Protein AF-A0A1I1DE39-F1 (afdb_monomer)

pLDDT: mean 79.87, std 18.26, range [31.31, 97.81]

Sequence (188 aa):
MKLFKYSIIFIVFIGLACQDVDHMSKPKNLIPEDKMVNVLTEMALVNAARNYNKVMLEQTGIKPDQYIYDKFGIDSTQFEKSNAYYTENYDDYERVFDKVKDSLQSLKTYIDEVVAEEKRVEDSIKKAKREKNRPEFKKQVDSTEVDSTVIDSISIEGEKILDSLKQNEASNGISSKRELDPSGFFFF

Mean predicted aligned error: 14.47 Å

Structure (mmCIF, N/CA/C/O backbone):
data_AF-A0A1I1DE39-F1
#
_entry.id   AF-A0A1I1DE39-F1
#
loop_
_atom_site.group_PDB
_atom_site.id
_atom_site.type_symbol
_atom_site.label_atom_id
_atom_site.label_alt_id
_atom_site.label_comp_id
_atom_site.label_asym_id
_atom_site.label_entity_id
_atom_site.label_seq_id
_atom_site.pdbx_PDB_ins_code
_atom_site.Cartn_x
_atom_site.Cartn_y
_atom_site.Cartn_z
_atom_site.occupancy
_atom_site.B_iso_or_equiv
_atom_site.auth_seq_id
_atom_site.auth_comp_id
_atom_site.auth_asym_id
_atom_site.auth_atom_id
_atom_site.pdbx_PDB_model_num
ATOM 1 N N . MET A 1 1 ? 55.402 19.420 -6.936 1.00 59.84 1 MET A N 1
ATOM 2 C CA . MET A 1 1 ? 55.272 18.280 -7.882 1.00 59.84 1 MET A CA 1
ATOM 3 C C . MET A 1 1 ? 54.429 17.113 -7.351 1.00 59.84 1 MET A C 1
ATOM 5 O O . MET A 1 1 ? 53.703 16.532 -8.143 1.00 59.84 1 MET A O 1
ATOM 9 N N . LYS A 1 2 ? 54.467 16.755 -6.052 1.00 58.66 2 LYS A N 1
ATOM 10 C CA . LYS A 1 2 ? 53.663 15.633 -5.507 1.00 58.66 2 LYS A CA 1
ATOM 11 C C . LYS A 1 2 ? 52.139 15.875 -5.572 1.00 58.66 2 LYS A C 1
ATOM 13 O O . LYS A 1 2 ? 51.410 14.966 -5.935 1.00 58.66 2 LYS A O 1
ATOM 18 N N . LEU A 1 3 ? 51.678 17.110 -5.341 1.00 63.84 3 LEU A N 1
ATOM 19 C CA . LEU A 1 3 ? 50.257 17.501 -5.432 1.00 63.84 3 LEU A CA 1
ATOM 20 C C . LEU A 1 3 ? 49.675 17.393 -6.854 1.00 63.84 3 LEU A C 1
ATOM 22 O O . LEU A 1 3 ? 48.525 17.008 -7.021 1.00 63.84 3 LEU A O 1
ATOM 26 N N . PHE A 1 4 ? 50.491 17.647 -7.882 1.00 72.69 4 PHE A N 1
ATOM 27 C CA . PHE A 1 4 ? 50.070 17.533 -9.284 1.00 72.69 4 PHE A CA 1
ATOM 28 C C . PHE A 1 4 ? 49.823 16.068 -9.687 1.00 72.69 4 PHE A C 1
ATOM 30 O O . PHE A 1 4 ? 48.905 15.776 -10.444 1.00 72.69 4 PHE A O 1
ATOM 37 N N . LYS A 1 5 ? 50.593 15.128 -9.113 1.00 74.06 5 LYS A N 1
ATOM 38 C CA . LYS A 1 5 ? 50.387 13.682 -9.307 1.00 74.06 5 LYS A CA 1
ATOM 39 C C . LYS A 1 5 ? 49.069 13.205 -8.686 1.00 74.06 5 LYS A C 1
ATOM 41 O O . LYS A 1 5 ? 48.352 12.440 -9.320 1.00 74.06 5 LYS A O 1
ATOM 46 N N . TYR A 1 6 ? 48.723 13.695 -7.492 1.00 83.06 6 TYR A N 1
ATOM 47 C CA . TYR A 1 6 ? 47.437 13.382 -6.855 1.00 83.06 6 TYR A CA 1
ATOM 48 C C . TYR A 1 6 ? 46.246 14.010 -7.592 1.00 83.06 6 TYR A C 1
ATOM 50 O O . TYR A 1 6 ? 45.201 13.379 -7.697 1.00 83.06 6 TYR A O 1
ATOM 58 N N . SER A 1 7 ? 46.419 15.203 -8.171 1.00 81.69 7 SER A N 1
ATOM 59 C CA . SER A 1 7 ? 45.386 15.855 -8.987 1.00 81.69 7 SER A CA 1
ATOM 60 C C . SER A 1 7 ? 45.052 15.066 -10.261 1.00 81.69 7 SER A C 1
ATOM 62 O O . SER A 1 7 ? 43.878 14.925 -10.587 1.00 81.69 7 SER A O 1
ATOM 64 N N . ILE A 1 8 ? 46.051 14.479 -10.931 1.00 82.12 8 ILE A N 1
ATOM 65 C CA . ILE A 1 8 ? 45.832 13.615 -12.105 1.00 82.12 8 ILE A CA 1
ATOM 66 C C . ILE A 1 8 ? 45.116 12.314 -11.712 1.00 82.12 8 ILE A C 1
ATOM 68 O O . ILE A 1 8 ? 44.193 11.894 -12.401 1.00 82.12 8 ILE A O 1
ATOM 72 N N . ILE A 1 9 ? 45.489 11.702 -10.581 1.00 83.69 9 ILE A N 1
ATOM 73 C CA . ILE A 1 9 ? 44.827 10.489 -10.069 1.00 83.69 9 ILE A CA 1
ATOM 74 C C . ILE A 1 9 ? 43.354 10.761 -9.728 1.00 83.69 9 ILE A C 1
ATOM 76 O O . ILE A 1 9 ? 42.495 9.946 -10.050 1.00 83.69 9 ILE A O 1
ATOM 80 N N . PHE A 1 10 ? 43.050 11.920 -9.136 1.00 83.25 10 PHE A N 1
ATOM 81 C CA . PHE A 1 10 ? 41.679 12.329 -8.821 1.00 83.25 10 PHE A CA 1
ATOM 82 C C . PHE A 1 10 ? 40.828 12.538 -10.085 1.00 83.25 10 PHE A C 1
ATOM 84 O O . PHE A 1 10 ? 39.689 12.086 -10.141 1.00 83.25 10 PHE A O 1
ATOM 91 N N . ILE A 1 11 ? 41.400 13.141 -11.133 1.00 82.94 11 ILE A N 1
ATOM 92 C CA . ILE A 1 11 ? 40.722 13.346 -12.423 1.00 82.94 11 ILE A CA 1
ATOM 93 C C . ILE A 1 11 ? 40.433 12.026 -13.150 1.00 82.94 11 ILE A C 1
ATOM 95 O O . ILE A 1 11 ? 39.362 11.871 -13.732 1.00 82.94 11 ILE A O 1
ATOM 99 N N . VAL A 1 12 ? 41.344 11.051 -13.071 1.00 81.94 12 VAL A N 1
ATOM 100 C CA . VAL A 1 12 ? 41.125 9.704 -13.625 1.00 81.94 12 VAL A CA 1
ATOM 101 C C . VAL A 1 12 ? 40.022 8.971 -12.856 1.00 81.94 12 VAL A C 1
ATOM 103 O O . VAL A 1 12 ? 39.199 8.301 -13.472 1.00 81.94 12 VAL A O 1
ATOM 106 N N . PHE A 1 13 ? 39.949 9.145 -11.532 1.00 79.69 13 PHE A N 1
ATOM 107 C CA . PHE A 1 13 ? 38.878 8.568 -10.712 1.00 79.69 13 PHE A CA 1
ATOM 108 C C . PHE A 1 13 ? 37.497 9.158 -11.039 1.00 79.69 13 PHE A C 1
ATOM 110 O O . PHE A 1 13 ? 36.517 8.422 -11.072 1.00 79.69 13 PHE A O 1
ATOM 117 N N . ILE A 1 14 ? 37.419 10.460 -11.340 1.00 79.06 14 ILE A N 1
ATOM 118 C CA . ILE A 1 14 ? 36.173 11.111 -11.782 1.00 79.06 14 ILE A CA 1
ATOM 119 C C . ILE A 1 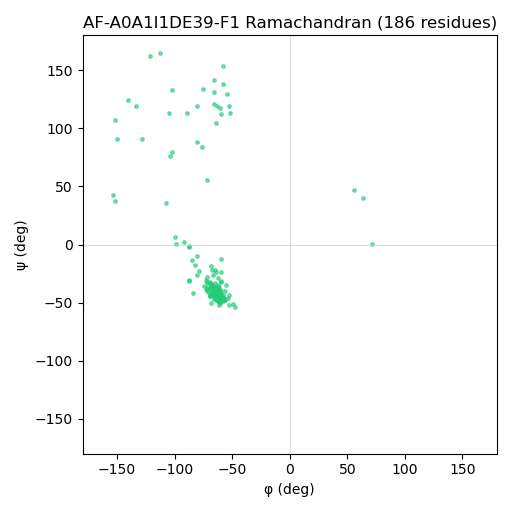14 ? 35.745 10.606 -13.168 1.00 79.06 14 ILE A C 1
ATOM 121 O O . ILE A 1 14 ? 34.557 10.414 -13.407 1.00 79.06 14 ILE A O 1
ATOM 125 N N . GLY A 1 15 ? 36.695 10.330 -14.068 1.00 71.38 15 GLY A N 1
ATOM 126 C CA . GLY A 1 15 ? 36.402 9.788 -15.401 1.00 71.38 15 GLY A CA 1
ATOM 127 C C . GLY A 1 15 ? 35.761 8.393 -15.392 1.00 71.38 15 GLY A C 1
ATOM 128 O O . GLY A 1 15 ? 35.046 8.055 -16.330 1.00 71.38 15 GLY A O 1
ATOM 129 N N . LEU A 1 16 ? 35.962 7.606 -14.328 1.00 71.25 16 LEU A N 1
ATOM 130 C CA . LEU A 1 16 ? 35.322 6.295 -14.143 1.00 71.25 16 LEU A CA 1
ATOM 131 C C . LEU A 1 16 ? 33.881 6.382 -13.611 1.00 71.25 16 LEU A C 1
ATOM 133 O O . LEU A 1 16 ? 33.187 5.371 -13.594 1.00 71.25 16 LEU A O 1
ATOM 137 N N . ALA A 1 17 ? 33.424 7.561 -13.176 1.00 67.75 17 ALA A N 1
ATOM 138 C CA . ALA A 1 17 ? 32.070 7.767 -12.658 1.00 67.75 17 ALA A CA 1
ATOM 139 C C . ALA A 1 17 ? 31.040 8.104 -13.753 1.00 67.75 17 ALA A C 1
ATOM 141 O O . ALA A 1 17 ? 29.862 8.280 -13.449 1.00 67.75 17 ALA A O 1
ATOM 142 N N . CYS A 1 18 ? 31.463 8.199 -15.019 1.00 64.44 18 CYS A N 1
ATOM 143 C CA . CYS A 1 18 ? 30.548 8.329 -16.148 1.00 64.44 18 CYS A CA 1
ATOM 144 C C . CYS A 1 18 ? 29.926 6.955 -16.428 1.00 64.44 18 CYS A C 1
ATOM 146 O O . CYS A 1 18 ? 30.447 6.166 -17.216 1.00 64.44 18 CYS A O 1
ATOM 148 N N . GLN A 1 19 ? 28.864 6.635 -15.695 1.00 67.00 19 GLN A N 1
ATOM 149 C CA . GLN A 1 19 ? 28.044 5.463 -15.953 1.00 67.00 19 GLN A CA 1
ATOM 150 C C . GLN A 1 19 ? 27.082 5.821 -17.087 1.00 67.00 19 GLN A C 1
ATOM 152 O O . GLN A 1 19 ? 26.313 6.773 -16.960 1.00 67.00 19 GLN A O 1
ATOM 157 N N . ASP A 1 20 ? 27.161 5.093 -18.200 1.00 62.16 20 ASP A N 1
ATOM 158 C CA . ASP A 1 20 ? 26.156 5.180 -19.257 1.00 62.16 20 ASP A CA 1
ATOM 159 C C . ASP A 1 20 ? 24.818 4.764 -18.632 1.00 62.16 20 ASP A C 1
ATOM 161 O O . ASP A 1 20 ? 24.701 3.663 -18.081 1.00 62.16 20 ASP A O 1
ATOM 165 N N . VAL A 1 21 ? 23.853 5.683 -18.599 1.00 63.25 21 VAL A N 1
ATOM 166 C CA . VAL A 1 21 ? 22.545 5.430 -17.990 1.00 63.25 21 VAL A CA 1
ATOM 167 C C . VAL A 1 21 ? 21.741 4.666 -19.030 1.00 63.25 21 VAL A C 1
ATOM 169 O O . VAL A 1 21 ? 21.093 5.260 -19.889 1.00 63.25 21 VAL A O 1
ATOM 172 N N . ASP A 1 22 ? 21.870 3.341 -19.019 1.00 61.66 22 ASP A N 1
ATOM 173 C CA . ASP A 1 22 ? 21.097 2.478 -19.905 1.00 61.66 22 ASP A CA 1
ATOM 174 C C . ASP A 1 22 ? 19.620 2.625 -19.523 1.00 61.66 22 ASP A C 1
ATOM 176 O O . ASP A 1 22 ? 19.191 2.160 -18.468 1.00 61.66 22 ASP A O 1
ATOM 180 N N . HIS A 1 23 ? 18.860 3.361 -20.334 1.00 65.56 23 HIS A N 1
ATOM 181 C CA . HIS A 1 23 ? 17.435 3.557 -20.108 1.00 65.56 23 HIS A CA 1
ATOM 182 C C . HIS A 1 23 ? 16.733 2.203 -20.211 1.00 65.56 23 HIS A C 1
ATOM 184 O O . HIS A 1 23 ? 16.738 1.566 -21.271 1.00 65.56 23 HIS A O 1
ATOM 190 N N . MET A 1 24 ? 16.090 1.767 -19.130 1.00 68.62 24 MET A N 1
ATOM 191 C CA . MET A 1 24 ? 15.357 0.515 -19.104 1.00 68.62 24 MET A CA 1
ATOM 192 C C . MET A 1 24 ? 14.261 0.542 -20.161 1.00 68.62 24 MET A C 1
ATOM 194 O O . MET A 1 24 ? 13.268 1.269 -20.082 1.00 68.62 24 MET A O 1
ATOM 198 N N . SER A 1 25 ? 14.430 -0.306 -21.173 1.00 78.88 25 SER A N 1
ATOM 199 C CA . SER A 1 25 ? 13.407 -0.504 -22.191 1.00 78.88 25 SER A CA 1
ATOM 200 C C . SER A 1 25 ? 12.094 -0.953 -21.541 1.00 78.88 25 SER A C 1
ATOM 202 O O . SER A 1 25 ? 12.091 -1.800 -20.642 1.00 78.88 25 SER A O 1
ATOM 204 N N . LYS A 1 26 ? 10.969 -0.407 -22.016 1.00 86.12 26 LYS A N 1
ATOM 205 C CA . LYS A 1 26 ? 9.633 -0.719 -21.498 1.00 86.12 26 LYS A CA 1
ATOM 206 C C . LYS A 1 26 ? 9.395 -2.240 -21.482 1.00 86.12 26 LYS A C 1
ATOM 208 O O . LYS A 1 26 ? 9.409 -2.861 -22.552 1.00 86.12 26 LYS A O 1
ATOM 213 N N . PRO A 1 27 ? 9.147 -2.862 -20.313 1.00 88.94 27 PRO A N 1
ATOM 214 C CA . PRO A 1 27 ? 8.945 -4.302 -20.241 1.00 88.94 27 PRO A CA 1
ATOM 215 C C . PRO A 1 27 ? 7.659 -4.702 -20.975 1.00 88.94 27 PRO A C 1
ATOM 217 O O . PRO A 1 27 ? 6.638 -4.018 -20.902 1.00 88.94 27 PRO A O 1
ATOM 220 N N . LYS A 1 28 ? 7.686 -5.846 -21.673 1.00 90.38 28 LYS A N 1
ATOM 221 C CA . LYS A 1 28 ? 6.530 -6.348 -22.446 1.00 90.38 28 LYS A CA 1
ATOM 222 C C . LYS A 1 28 ? 5.288 -6.582 -21.582 1.00 90.38 28 LYS A C 1
ATOM 224 O O . LYS A 1 28 ? 4.173 -6.448 -22.067 1.00 90.38 28 LYS A O 1
ATOM 229 N N . ASN A 1 29 ? 5.492 -6.943 -20.321 1.00 91.75 29 ASN A N 1
ATOM 230 C CA . ASN A 1 29 ? 4.460 -7.213 -19.328 1.00 91.75 29 ASN A CA 1
ATOM 231 C C . ASN A 1 29 ? 4.369 -6.094 -18.275 1.00 91.75 29 ASN A C 1
ATOM 233 O O . ASN A 1 29 ? 4.129 -6.384 -17.108 1.00 91.75 29 ASN A O 1
ATOM 237 N N . LEU A 1 30 ? 4.575 -4.830 -18.660 1.00 95.06 30 LEU A N 1
ATOM 238 C CA . LEU A 1 30 ? 4.449 -3.693 -17.744 1.00 95.06 30 LEU A CA 1
ATOM 239 C C . LEU A 1 30 ? 3.073 -3.681 -17.052 1.00 95.06 30 LEU A C 1
ATOM 241 O O . LEU A 1 30 ? 2.040 -3.755 -17.721 1.00 95.06 30 LEU A O 1
ATOM 245 N N . ILE A 1 31 ? 3.062 -3.556 -15.724 1.00 96.75 31 ILE A N 1
ATOM 246 C CA . ILE A 1 31 ? 1.845 -3.268 -14.955 1.00 96.75 31 ILE A CA 1
ATOM 247 C C . ILE A 1 31 ? 1.379 -1.853 -15.335 1.00 96.75 31 ILE A C 1
ATOM 249 O O . ILE A 1 31 ? 2.155 -0.925 -15.138 1.00 96.75 31 ILE A O 1
ATOM 253 N N . PRO A 1 32 ? 0.158 -1.662 -15.871 1.00 95.44 32 PRO A N 1
ATOM 254 C CA . PRO A 1 32 ? -0.354 -0.333 -16.219 1.00 95.44 32 PRO A CA 1
ATOM 255 C C . PRO A 1 32 ? -0.381 0.621 -15.020 1.00 95.44 32 PRO A C 1
ATOM 257 O O . PRO A 1 32 ? -0.560 0.163 -13.896 1.00 95.44 32 PRO A O 1
ATOM 260 N N . GLU A 1 33 ? -0.291 1.933 -15.264 1.00 94.25 33 GLU A N 1
ATOM 261 C CA . GLU A 1 33 ? -0.175 2.960 -14.211 1.00 94.25 33 GLU A CA 1
ATOM 262 C C . GLU A 1 33 ? -1.288 2.835 -13.163 1.00 94.25 33 GLU A C 1
ATOM 264 O O . GLU A 1 33 ? -1.004 2.671 -11.980 1.00 94.25 33 GLU A O 1
ATOM 269 N N . ASP A 1 34 ? -2.550 2.797 -13.598 1.00 95.00 34 ASP A N 1
ATOM 270 C CA . ASP A 1 34 ? -3.690 2.687 -12.683 1.00 95.00 34 ASP A CA 1
ATOM 271 C C . ASP A 1 34 ? -3.667 1.360 -11.909 1.00 95.00 34 ASP A C 1
ATOM 273 O O . ASP A 1 34 ? -3.909 1.323 -10.709 1.00 95.00 34 ASP A O 1
ATOM 277 N N . LYS A 1 35 ? -3.258 0.256 -12.547 1.00 97.00 35 LYS A N 1
ATOM 278 C CA . LYS A 1 35 ? -3.084 -1.023 -11.843 1.00 97.00 35 LYS A CA 1
ATOM 279 C C . LYS A 1 35 ? -1.932 -0.958 -10.832 1.00 97.00 35 LYS A C 1
ATOM 281 O O . LYS A 1 35 ? -2.029 -1.571 -9.773 1.00 97.00 35 LYS A O 1
ATOM 286 N N . MET A 1 36 ? -0.859 -0.225 -11.129 1.00 96.62 36 MET A N 1
ATOM 287 C CA . MET A 1 36 ? 0.272 -0.038 -10.219 1.00 96.62 36 MET A CA 1
ATOM 288 C C . MET A 1 36 ? -0.132 0.782 -8.990 1.00 96.62 36 MET A C 1
ATOM 290 O O . MET A 1 36 ? 0.229 0.407 -7.876 1.00 96.62 36 MET A O 1
ATOM 294 N N . VAL A 1 37 ? -0.940 1.833 -9.163 1.00 97.69 37 VAL A N 1
ATOM 295 C CA . VAL A 1 37 ? -1.537 2.590 -8.048 1.00 97.69 37 VAL A CA 1
ATOM 296 C C . VAL A 1 37 ? -2.283 1.644 -7.108 1.00 97.69 37 VAL A C 1
ATOM 298 O O . VAL A 1 37 ? -2.080 1.678 -5.893 1.00 97.69 37 VAL A O 1
ATOM 301 N N . ASN A 1 38 ? -3.084 0.739 -7.667 1.00 97.12 38 ASN A N 1
ATOM 302 C CA . ASN A 1 38 ? -3.883 -0.219 -6.905 1.00 97.12 38 ASN A CA 1
ATOM 303 C C . ASN A 1 38 ? -2.999 -1.207 -6.129 1.00 97.12 38 ASN A C 1
ATOM 305 O O . ASN A 1 38 ? -3.219 -1.440 -4.939 1.00 97.12 38 ASN A O 1
ATOM 309 N N . VAL A 1 39 ? -1.965 -1.736 -6.788 1.00 97.56 39 VAL A N 1
ATOM 310 C CA . VAL A 1 39 ? -0.982 -2.657 -6.194 1.00 97.56 39 VAL A CA 1
ATOM 311 C C . VAL A 1 39 ? -0.224 -1.991 -5.045 1.00 97.56 39 VAL A C 1
ATOM 313 O O . VAL A 1 39 ? -0.129 -2.564 -3.960 1.00 97.56 39 VAL A O 1
ATOM 316 N N . LEU A 1 40 ? 0.294 -0.779 -5.256 1.00 97.38 40 LEU A N 1
ATOM 317 C CA . LEU A 1 40 ? 1.066 -0.052 -4.246 1.00 97.38 40 LEU A CA 1
ATOM 318 C C . LEU A 1 40 ? 0.196 0.398 -3.069 1.00 97.38 40 LEU A C 1
ATOM 320 O O . LEU A 1 40 ? 0.648 0.343 -1.925 1.00 97.38 40 LEU A O 1
ATOM 324 N N . THR A 1 41 ? -1.059 0.773 -3.324 1.00 97.75 41 THR A N 1
ATOM 325 C CA . THR A 1 41 ? -2.032 1.088 -2.268 1.00 97.75 41 THR A CA 1
ATOM 326 C C . THR A 1 41 ? -2.294 -0.137 -1.391 1.00 97.75 41 THR A C 1
ATOM 328 O O . THR A 1 41 ? -2.186 -0.050 -0.168 1.00 97.75 41 THR A O 1
ATOM 331 N N . GLU A 1 42 ? -2.556 -1.305 -1.988 1.00 96.81 42 GLU A N 1
ATOM 332 C CA . GLU A 1 42 ? -2.749 -2.548 -1.230 1.00 96.81 42 GLU A CA 1
ATOM 333 C C . GLU A 1 42 ? -1.487 -2.928 -0.446 1.00 96.81 42 GLU A C 1
ATOM 335 O O . GLU A 1 42 ? -1.563 -3.275 0.733 1.00 96.81 42 GLU A O 1
ATOM 340 N N . MET A 1 43 ? -0.312 -2.816 -1.070 1.00 96.06 43 MET A N 1
ATOM 341 C CA . MET A 1 43 ? 0.962 -3.107 -0.416 1.00 96.06 43 MET A CA 1
ATOM 342 C C . MET A 1 43 ? 1.204 -2.184 0.786 1.00 96.06 43 MET A C 1
ATOM 344 O O . MET A 1 43 ? 1.657 -2.650 1.835 1.00 96.06 43 MET A O 1
ATOM 348 N N . ALA A 1 44 ? 0.856 -0.899 0.684 1.00 96.25 44 ALA A N 1
ATOM 349 C CA . ALA A 1 44 ? 0.920 0.037 1.803 1.00 96.25 44 ALA A CA 1
ATOM 350 C C . ALA A 1 44 ? -0.023 -0.371 2.949 1.00 96.25 44 ALA A C 1
ATOM 352 O O . ALA A 1 44 ? 0.398 -0.382 4.109 1.00 96.25 44 ALA A O 1
ATOM 353 N N . LEU A 1 45 ? -1.261 -0.772 2.639 1.00 95.19 45 LEU A N 1
ATOM 354 C CA . LEU A 1 45 ? -2.244 -1.220 3.633 1.00 95.19 45 LEU A CA 1
ATOM 355 C C . LEU A 1 45 ? -1.809 -2.504 4.345 1.00 95.19 45 LEU A C 1
ATOM 357 O O . LEU A 1 45 ? -1.847 -2.580 5.574 1.00 95.19 45 LEU A O 1
ATOM 361 N N . VAL A 1 46 ? -1.341 -3.498 3.592 1.00 93.94 46 VAL A N 1
ATOM 362 C CA . VAL A 1 46 ? -0.852 -4.764 4.148 1.00 93.94 46 VAL A CA 1
ATOM 363 C C . VAL A 1 46 ? 0.387 -4.533 5.021 1.00 93.94 46 VAL A C 1
ATOM 365 O O . VAL A 1 46 ? 0.493 -5.100 6.111 1.00 93.94 46 VAL A O 1
ATOM 368 N N . ASN A 1 47 ? 1.297 -3.649 4.603 1.00 93.38 47 ASN A N 1
ATOM 369 C CA . ASN A 1 47 ? 2.451 -3.264 5.416 1.00 93.38 47 ASN A CA 1
ATOM 370 C C . ASN A 1 47 ? 2.040 -2.529 6.699 1.00 93.38 47 ASN A C 1
ATOM 372 O O . ASN A 1 47 ? 2.602 -2.806 7.761 1.00 93.38 47 ASN A O 1
ATOM 376 N N . ALA A 1 48 ? 1.046 -1.641 6.635 1.00 93.31 48 ALA A N 1
ATOM 377 C CA . ALA A 1 48 ? 0.500 -0.975 7.814 1.00 93.31 48 ALA A CA 1
ATOM 378 C C . ALA A 1 48 ? -0.127 -1.985 8.790 1.00 93.31 48 ALA A C 1
ATOM 380 O O . ALA A 1 48 ? 0.166 -1.937 9.985 1.00 93.31 48 ALA A O 1
ATOM 381 N N . ALA A 1 49 ? -0.900 -2.954 8.290 1.00 91.62 49 ALA A N 1
ATOM 382 C CA . ALA A 1 49 ? -1.478 -4.026 9.101 1.00 91.62 49 ALA A CA 1
ATOM 383 C C . ALA A 1 49 ? -0.396 -4.893 9.767 1.00 91.62 49 ALA A C 1
ATOM 385 O O . ALA A 1 49 ? -0.465 -5.166 10.968 1.00 91.62 49 ALA A O 1
ATOM 386 N N . ARG A 1 50 ? 0.652 -5.262 9.016 1.00 90.75 50 ARG A N 1
ATOM 387 C CA . ARG A 1 50 ? 1.807 -6.002 9.548 1.00 90.75 50 ARG A CA 1
ATOM 388 C C . ARG A 1 50 ? 2.522 -5.229 10.654 1.00 90.75 50 ARG A C 1
ATOM 390 O O . ARG A 1 50 ? 2.915 -5.827 11.651 1.00 90.75 50 ARG A O 1
ATOM 397 N N . ASN A 1 51 ? 2.694 -3.920 10.479 1.00 92.69 51 ASN A N 1
ATOM 398 C CA . ASN A 1 51 ? 3.343 -3.060 11.466 1.00 92.69 51 ASN A CA 1
ATOM 399 C C . ASN A 1 51 ? 2.469 -2.839 12.708 1.00 92.69 51 ASN A C 1
ATOM 401 O O . ASN A 1 51 ? 3.005 -2.717 13.806 1.00 92.69 51 ASN A O 1
ATOM 405 N N . TYR A 1 52 ? 1.143 -2.814 12.548 1.00 93.00 52 TYR A N 1
ATOM 406 C CA . TYR A 1 52 ? 0.201 -2.682 13.656 1.00 93.00 52 TYR A CA 1
ATOM 407 C C . TYR A 1 52 ? 0.197 -3.924 14.554 1.00 93.00 52 TYR A C 1
ATOM 409 O O . TYR A 1 52 ? 0.342 -3.809 15.771 1.00 93.00 52 TYR A O 1
ATOM 417 N N . ASN A 1 53 ? 0.059 -5.119 13.969 1.00 92.69 53 ASN A N 1
ATOM 418 C CA . ASN A 1 53 ? 0.125 -6.366 14.726 1.00 92.69 53 ASN A CA 1
ATOM 419 C C . ASN A 1 53 ? 0.659 -7.524 13.877 1.00 92.69 53 ASN A C 1
ATOM 421 O O . ASN A 1 53 ? -0.088 -8.283 13.255 1.00 92.69 53 ASN A O 1
ATOM 425 N N . LYS A 1 54 ? 1.982 -7.688 13.918 1.00 91.50 54 LYS A N 1
ATOM 426 C CA . LYS A 1 54 ? 2.686 -8.750 13.200 1.00 91.50 54 LYS A CA 1
ATOM 427 C C . LYS A 1 54 ? 2.195 -10.148 13.587 1.00 91.50 54 LYS A C 1
ATOM 429 O O . LYS A 1 54 ? 1.952 -10.958 12.702 1.00 91.50 54 LYS A O 1
ATOM 434 N N . VAL A 1 55 ? 2.028 -10.419 14.884 1.00 92.69 55 VAL A N 1
ATOM 435 C CA . VAL A 1 55 ? 1.648 -11.753 15.384 1.00 92.69 55 VAL A CA 1
ATOM 436 C C . VAL A 1 55 ? 0.262 -12.140 14.881 1.00 92.69 55 VAL A C 1
ATOM 438 O O . VAL A 1 55 ? 0.078 -13.252 14.396 1.00 92.69 55 VAL A O 1
ATOM 441 N N . MET A 1 56 ? -0.700 -11.217 14.950 1.00 91.94 56 MET A N 1
ATOM 442 C CA . MET A 1 56 ? -2.050 -11.461 14.443 1.00 91.94 56 MET A CA 1
ATOM 443 C C . MET A 1 56 ? -2.031 -11.744 12.938 1.00 91.94 56 MET A C 1
ATOM 445 O O . MET A 1 56 ? -2.689 -12.680 12.492 1.00 91.94 56 MET A O 1
ATOM 449 N N . LEU A 1 57 ? -1.262 -10.975 12.160 1.00 89.25 57 LEU A N 1
ATOM 450 C CA . LEU A 1 57 ? -1.154 -11.203 10.721 1.00 89.25 57 LEU A CA 1
ATOM 451 C C . LEU A 1 57 ? -0.521 -12.567 10.415 1.00 89.25 57 LEU A C 1
ATOM 453 O O . LEU A 1 57 ? -1.045 -13.309 9.591 1.00 89.25 57 LEU A O 1
ATOM 457 N N . GLU A 1 58 ? 0.558 -12.937 11.106 1.00 89.12 58 GLU A N 1
ATOM 458 C CA . GLU A 1 58 ? 1.217 -14.238 10.931 1.00 89.12 58 GLU A CA 1
ATOM 459 C C . GLU A 1 58 ? 0.292 -15.412 11.286 1.00 89.12 58 GLU A C 1
ATOM 461 O O . GLU A 1 58 ? 0.299 -16.432 10.598 1.00 89.12 58 GLU A O 1
ATOM 466 N N . GLN A 1 59 ? -0.561 -15.255 12.303 1.00 92.94 59 GLN A N 1
ATOM 467 C CA . GLN A 1 59 ? -1.553 -16.262 12.695 1.00 92.94 59 GLN A CA 1
ATOM 468 C C . GLN A 1 59 ? -2.624 -16.521 11.629 1.00 92.94 59 GLN A C 1
ATOM 470 O O . GLN A 1 59 ? -3.213 -17.600 11.626 1.00 92.94 59 GLN A O 1
ATOM 475 N N . THR A 1 60 ? -2.862 -15.5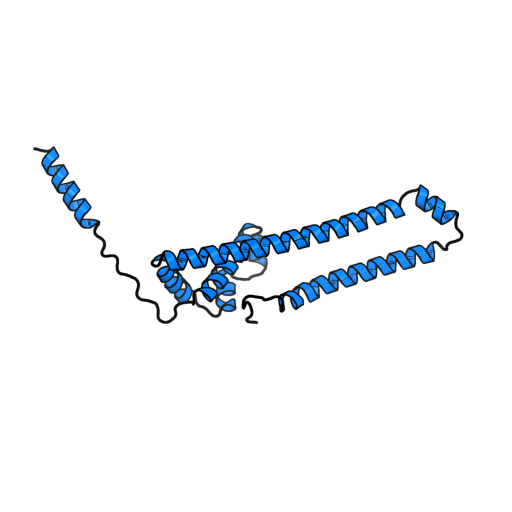84 10.706 1.00 89.44 60 THR A N 1
ATOM 476 C CA . THR A 1 60 ? -3.779 -15.823 9.578 1.00 89.44 60 THR A CA 1
ATOM 477 C C . THR A 1 60 ? -3.240 -16.860 8.587 1.00 89.44 60 THR A C 1
ATOM 479 O O . THR A 1 60 ? -4.004 -17.392 7.787 1.00 89.44 60 THR A O 1
ATOM 482 N N . GLY A 1 61 ? -1.927 -17.138 8.605 1.00 88.81 61 GLY A N 1
ATOM 483 C CA . GLY A 1 61 ? -1.258 -18.005 7.630 1.00 88.81 61 GLY A CA 1
ATOM 484 C C . GLY A 1 61 ? -1.129 -17.397 6.228 1.00 88.81 61 GLY A C 1
ATOM 485 O O . GLY A 1 61 ? -0.570 -18.035 5.334 1.00 88.81 61 GLY A O 1
ATOM 486 N N . ILE A 1 62 ? -1.615 -16.169 6.024 1.00 88.56 62 ILE A N 1
ATOM 487 C CA . ILE A 1 62 ? -1.538 -15.458 4.749 1.00 88.56 62 ILE A CA 1
ATOM 488 C C . ILE A 1 62 ? -0.111 -14.948 4.552 1.00 88.56 62 ILE A C 1
ATOM 490 O O . ILE A 1 62 ? 0.481 -14.343 5.445 1.00 88.56 62 ILE A O 1
ATOM 494 N N . LYS A 1 63 ? 0.436 -15.161 3.353 1.00 91.12 63 LYS A N 1
ATOM 495 C CA . LYS A 1 63 ? 1.689 -14.536 2.921 1.00 91.12 63 LYS A CA 1
ATOM 496 C C . LYS A 1 63 ? 1.364 -13.192 2.258 1.00 91.12 63 LYS A C 1
ATOM 498 O O . LYS A 1 63 ? 0.768 -13.217 1.183 1.00 91.12 63 LYS A O 1
ATOM 503 N N . PRO A 1 64 ? 1.754 -12.050 2.856 1.00 91.12 64 PRO A N 1
ATOM 504 C CA . PRO A 1 64 ? 1.427 -10.707 2.369 1.00 91.12 64 PRO A CA 1
ATOM 505 C C . PRO A 1 64 ? 1.669 -10.487 0.875 1.00 91.12 64 PRO A C 1
ATOM 507 O O . PRO A 1 64 ? 0.753 -10.110 0.150 1.00 91.12 64 PRO A O 1
ATOM 510 N N . ASP A 1 65 ? 2.885 -10.778 0.415 1.00 90.94 65 ASP A N 1
ATOM 511 C CA . ASP A 1 65 ? 3.288 -10.501 -0.964 1.00 90.94 65 ASP A CA 1
ATOM 512 C C . ASP A 1 65 ? 2.514 -11.386 -1.948 1.00 90.94 65 ASP A C 1
ATOM 514 O O . ASP A 1 65 ? 1.987 -10.897 -2.942 1.00 90.94 65 ASP A O 1
ATOM 518 N N . GLN A 1 66 ? 2.356 -12.674 -1.617 1.00 94.38 66 GLN A N 1
ATOM 519 C CA . GLN A 1 66 ? 1.591 -13.617 -2.435 1.00 94.38 66 GLN A CA 1
ATOM 520 C C . GLN A 1 66 ? 0.121 -13.206 -2.543 1.00 94.38 66 GLN A C 1
ATOM 522 O O . GLN A 1 66 ? -0.437 -13.234 -3.631 1.00 94.38 66 GLN A O 1
ATOM 527 N N . TYR A 1 67 ? -0.490 -12.780 -1.434 1.00 94.62 67 TYR A N 1
ATOM 528 C CA . TYR A 1 67 ? -1.869 -12.297 -1.429 1.00 94.62 67 TYR A CA 1
ATOM 529 C C . TYR A 1 67 ? -2.058 -11.110 -2.385 1.00 94.62 67 TYR A C 1
ATOM 531 O O . TYR A 1 67 ? -3.021 -11.090 -3.147 1.00 94.62 67 TYR A O 1
ATOM 539 N N . ILE A 1 68 ? -1.126 -10.152 -2.396 1.00 96.50 68 ILE A N 1
ATOM 540 C CA . ILE A 1 68 ? -1.182 -8.997 -3.305 1.00 96.50 68 ILE A CA 1
ATOM 541 C C . ILE A 1 68 ? -1.032 -9.460 -4.760 1.00 96.50 68 ILE A C 1
ATOM 543 O O . ILE A 1 68 ? -1.800 -9.046 -5.628 1.00 96.50 68 ILE A O 1
ATOM 547 N N . TYR A 1 69 ? -0.061 -10.329 -5.036 1.00 96.38 69 TYR A N 1
ATOM 548 C CA . TYR A 1 69 ? 0.190 -10.849 -6.380 1.00 96.38 69 TYR A CA 1
ATOM 549 C C . TYR A 1 69 ? -1.010 -11.609 -6.944 1.00 96.38 69 TYR A C 1
ATOM 551 O O . TYR A 1 69 ? -1.446 -11.320 -8.061 1.00 96.38 69 TYR A O 1
ATOM 559 N N . ASP A 1 70 ? -1.606 -12.488 -6.139 1.00 96.50 70 ASP A N 1
ATOM 560 C CA . ASP A 1 70 ? -2.802 -13.243 -6.506 1.00 96.50 70 ASP A CA 1
ATOM 561 C C . ASP A 1 70 ? -3.995 -12.304 -6.732 1.00 96.50 70 ASP A C 1
ATOM 563 O O . ASP A 1 70 ? -4.671 -12.410 -7.757 1.00 96.50 70 ASP A O 1
ATOM 567 N N . LYS A 1 71 ? -4.206 -11.325 -5.836 1.00 96.12 71 LYS A N 1
ATOM 568 C CA . LYS A 1 71 ? -5.299 -10.339 -5.929 1.00 96.12 71 LYS A CA 1
ATOM 569 C C . LYS A 1 71 ? -5.278 -9.563 -7.243 1.00 96.12 71 LYS A C 1
ATOM 571 O O . LYS A 1 71 ? -6.325 -9.301 -7.826 1.00 96.12 71 LYS A O 1
ATOM 576 N N . PHE A 1 72 ? -4.095 -9.183 -7.718 1.00 97.00 72 PHE A N 1
ATOM 577 C CA . PHE A 1 72 ? -3.962 -8.397 -8.943 1.00 97.00 72 PHE A CA 1
ATOM 578 C C . PHE A 1 72 ? -3.606 -9.237 -10.172 1.00 97.00 72 PHE A C 1
ATOM 580 O O . PHE A 1 72 ? -3.475 -8.669 -11.258 1.00 97.00 72 PHE A O 1
ATOM 587 N N . GLY A 1 73 ? -3.449 -10.558 -10.055 1.00 96.75 73 GLY A N 1
ATOM 588 C CA . GLY A 1 73 ? -3.010 -11.415 -11.159 1.00 96.75 73 GLY A CA 1
ATOM 589 C C . GLY A 1 73 ? -1.677 -10.949 -11.752 1.00 96.75 73 GLY A C 1
ATOM 590 O O . GLY A 1 73 ? -1.570 -10.762 -12.967 1.00 96.75 73 GLY A O 1
ATOM 591 N N . ILE A 1 74 ? -0.709 -10.657 -10.884 1.00 97.06 74 ILE A N 1
ATOM 592 C CA . ILE A 1 74 ? 0.668 -10.296 -11.245 1.00 97.06 74 ILE A CA 1
ATOM 593 C C . ILE A 1 74 ? 1.637 -11.284 -10.600 1.00 97.06 74 ILE A C 1
ATOM 595 O O . ILE A 1 74 ? 1.279 -11.971 -9.650 1.00 97.06 74 ILE A O 1
ATOM 599 N N . ASP A 1 75 ? 2.870 -11.342 -11.090 1.00 95.94 75 ASP A N 1
ATOM 600 C CA . ASP A 1 75 ? 3.945 -12.102 -10.449 1.00 95.94 75 ASP A CA 1
ATOM 601 C C . ASP A 1 75 ? 5.040 -11.175 -9.891 1.00 95.94 75 ASP A C 1
ATOM 603 O O . ASP A 1 75 ? 5.111 -9.987 -10.226 1.00 95.94 75 ASP A O 1
ATOM 607 N N . SER A 1 76 ? 5.905 -11.713 -9.028 1.00 95.81 76 SER A N 1
ATOM 608 C CA . SER A 1 76 ? 6.980 -10.938 -8.395 1.00 95.81 76 SER A CA 1
ATOM 609 C C . SER A 1 76 ? 7.949 -10.336 -9.414 1.00 95.81 76 SER A C 1
ATOM 611 O O . SER A 1 76 ? 8.351 -9.183 -9.282 1.00 95.81 76 SER A O 1
ATOM 613 N N . THR A 1 77 ? 8.275 -11.075 -10.477 1.00 96.19 77 THR A N 1
ATOM 614 C CA . THR A 1 77 ? 9.205 -10.626 -11.521 1.00 96.19 77 THR A CA 1
ATOM 615 C C . THR A 1 77 ? 8.586 -9.511 -12.365 1.00 96.19 77 THR A C 1
ATOM 617 O O . THR A 1 77 ? 9.270 -8.566 -12.761 1.00 96.19 77 THR A O 1
ATOM 620 N N . GLN A 1 78 ? 7.289 -9.600 -12.653 1.00 96.88 78 GLN A N 1
ATOM 621 C CA . GLN A 1 78 ? 6.518 -8.569 -13.329 1.00 96.88 78 GLN A CA 1
ATOM 622 C C . GLN A 1 78 ? 6.478 -7.290 -12.493 1.00 96.88 78 GLN A C 1
ATOM 624 O O . GLN A 1 78 ? 6.695 -6.205 -13.042 1.00 96.88 78 GLN A O 1
ATOM 629 N N . PHE A 1 79 ? 6.223 -7.414 -11.187 1.00 96.88 79 PHE A N 1
ATOM 630 C CA . PHE A 1 79 ? 6.231 -6.285 -10.266 1.00 96.88 79 PHE A CA 1
ATOM 631 C C . PHE A 1 79 ? 7.606 -5.621 -10.212 1.00 96.88 79 PHE A C 1
ATOM 633 O O . PHE A 1 79 ? 7.692 -4.427 -10.469 1.00 96.88 79 PHE A O 1
ATOM 640 N N . GLU A 1 80 ? 8.679 -6.381 -9.981 1.00 95.38 80 GLU A N 1
ATOM 641 C CA . GLU A 1 80 ? 10.048 -5.854 -9.912 1.00 95.38 80 GLU A CA 1
ATOM 642 C C . GLU A 1 80 ? 10.444 -5.097 -11.186 1.00 95.38 80 GLU A C 1
ATOM 644 O O . GLU A 1 80 ? 10.923 -3.966 -11.111 1.00 95.38 80 GLU A O 1
ATOM 649 N N . LYS A 1 81 ? 10.180 -5.676 -12.365 1.00 94.94 81 LYS A N 1
ATOM 650 C CA . LYS A 1 81 ? 10.477 -5.033 -13.656 1.00 94.94 81 LYS A CA 1
ATOM 651 C C . LYS A 1 81 ? 9.645 -3.780 -13.891 1.00 94.94 81 LYS A C 1
ATOM 653 O O . LYS A 1 81 ? 10.153 -2.798 -14.422 1.00 94.94 81 LYS A O 1
ATOM 658 N N . SER A 1 82 ? 8.368 -3.814 -13.517 1.00 95.62 82 SER A N 1
ATOM 659 C CA . SER A 1 82 ? 7.492 -2.650 -13.663 1.00 95.62 82 SER A CA 1
ATOM 660 C C . SER A 1 82 ? 7.906 -1.539 -12.704 1.00 95.62 82 SER A C 1
ATOM 662 O O . SER A 1 82 ? 8.010 -0.391 -13.112 1.00 95.62 82 SER A O 1
ATOM 664 N N . ASN A 1 83 ? 8.209 -1.883 -11.453 1.00 94.88 83 ASN A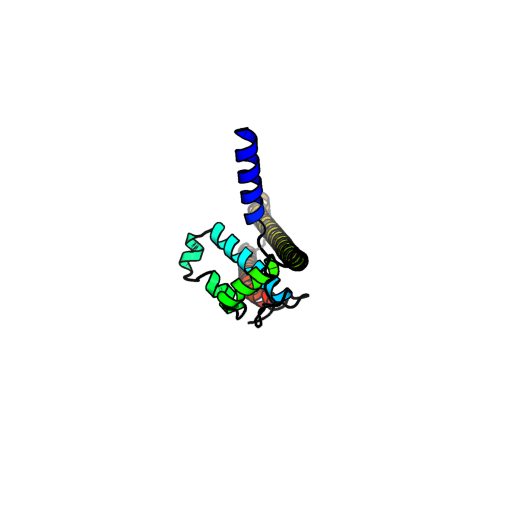 N 1
ATOM 665 C CA . ASN A 1 83 ? 8.690 -0.952 -10.442 1.00 94.88 83 ASN A CA 1
ATOM 666 C C . ASN A 1 83 ? 10.021 -0.304 -10.856 1.00 94.88 83 ASN A C 1
ATOM 668 O O . ASN A 1 83 ? 10.172 0.906 -10.714 1.00 94.88 83 ASN A O 1
ATOM 672 N N . ALA A 1 84 ? 10.955 -1.080 -11.416 1.00 93.38 84 ALA A N 1
ATOM 673 C CA . ALA A 1 84 ? 12.205 -0.556 -11.964 1.00 93.38 84 ALA A CA 1
ATOM 674 C C . ALA A 1 84 ? 11.954 0.419 -13.126 1.00 93.38 84 ALA A C 1
ATOM 676 O O . ALA A 1 84 ? 12.461 1.537 -13.095 1.00 93.38 84 ALA A O 1
ATOM 677 N N . TYR A 1 85 ? 11.089 0.049 -14.081 1.00 92.94 85 TYR A N 1
ATOM 678 C CA . TYR A 1 85 ? 10.692 0.935 -15.179 1.00 92.94 85 TYR A CA 1
ATOM 679 C C . TYR A 1 85 ? 10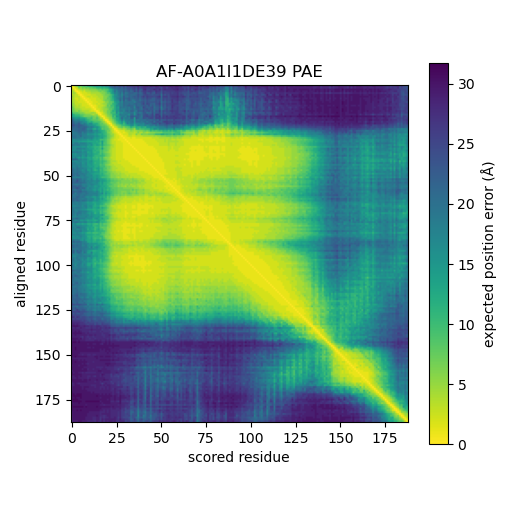.105 2.260 -14.672 1.00 92.94 85 TYR A C 1
ATOM 681 O O . TYR A 1 85 ? 10.514 3.322 -15.130 1.00 92.94 85 TYR A O 1
ATOM 689 N N . TYR A 1 86 ? 9.171 2.227 -13.716 1.00 92.69 86 TYR A N 1
ATOM 690 C CA . TYR A 1 86 ? 8.605 3.461 -13.164 1.00 92.69 86 TYR A CA 1
ATOM 691 C C . TYR A 1 86 ? 9.649 4.277 -12.394 1.00 92.69 86 TYR A C 1
ATOM 693 O O . TYR A 1 86 ? 9.707 5.484 -12.569 1.00 92.69 86 TYR A O 1
ATOM 701 N N . THR A 1 87 ? 10.537 3.639 -11.627 1.00 90.50 87 THR A N 1
ATOM 702 C CA . THR A 1 87 ? 11.594 4.340 -10.872 1.00 90.50 87 THR A CA 1
ATOM 703 C C . THR A 1 87 ? 12.533 5.147 -11.779 1.00 90.50 87 THR A C 1
ATOM 705 O O . THR A 1 87 ? 13.011 6.204 -11.372 1.00 90.50 87 THR A O 1
ATOM 708 N N . GLU A 1 88 ? 12.782 4.688 -13.007 1.00 89.44 88 GLU A N 1
ATOM 709 C CA . GLU A 1 88 ? 13.580 5.433 -13.992 1.00 89.44 88 GLU A CA 1
ATOM 710 C C . GLU A 1 88 ? 12.801 6.562 -14.687 1.00 89.44 88 GLU A C 1
ATOM 712 O O . GLU A 1 88 ? 13.403 7.522 -15.168 1.00 89.44 88 GLU A O 1
ATOM 717 N N . ASN A 1 89 ? 11.468 6.482 -14.713 1.00 87.94 89 ASN A N 1
ATOM 718 C CA . ASN A 1 89 ? 10.581 7.491 -15.289 1.00 87.94 89 ASN A CA 1
ATOM 719 C C . ASN A 1 89 ? 9.964 8.345 -14.170 1.00 87.94 89 ASN A C 1
ATOM 721 O O . ASN A 1 89 ? 8.815 8.136 -13.779 1.00 87.94 89 ASN A O 1
ATOM 725 N N . TYR A 1 90 ? 10.736 9.311 -13.661 1.00 87.25 90 TYR A N 1
ATOM 726 C CA . TYR A 1 90 ? 10.371 10.120 -12.488 1.00 87.25 90 TYR A CA 1
ATOM 727 C C . TYR A 1 90 ? 8.951 10.706 -12.562 1.00 87.25 90 TYR A C 1
ATOM 729 O O . TYR A 1 90 ? 8.162 10.485 -11.646 1.00 87.25 90 TYR A O 1
ATOM 737 N N . ASP A 1 91 ? 8.601 11.371 -13.668 1.00 90.44 91 ASP A N 1
ATOM 738 C CA . ASP A 1 91 ? 7.289 12.016 -13.836 1.00 90.44 91 ASP A CA 1
ATOM 739 C C . ASP A 1 91 ? 6.128 11.010 -13.788 1.00 90.44 91 ASP A C 1
ATOM 741 O O . ASP A 1 91 ? 5.036 11.326 -13.317 1.00 90.44 91 ASP A O 1
ATOM 745 N N . ASP A 1 92 ? 6.331 9.791 -14.296 1.00 88.50 92 ASP A N 1
ATOM 746 C CA . ASP A 1 92 ? 5.319 8.733 -14.248 1.00 88.50 92 ASP A CA 1
ATOM 747 C C . ASP A 1 92 ? 5.162 8.201 -12.824 1.00 88.50 92 ASP A C 1
ATOM 749 O O . ASP A 1 92 ? 4.047 7.950 -12.364 1.00 88.50 92 ASP A O 1
ATOM 753 N N . TYR A 1 93 ? 6.272 8.056 -12.104 1.00 91.38 93 TYR A N 1
ATOM 754 C CA . TYR A 1 93 ? 6.264 7.510 -10.754 1.00 91.38 93 TYR A CA 1
ATOM 755 C C . TYR A 1 93 ? 5.728 8.492 -9.717 1.00 91.38 93 TYR A C 1
ATOM 757 O O . TYR A 1 93 ? 5.016 8.080 -8.801 1.00 91.38 93 TYR A O 1
ATOM 765 N N . GLU A 1 94 ? 6.004 9.785 -9.889 1.00 94.19 94 GLU A N 1
ATOM 766 C CA . GLU A 1 94 ? 5.412 10.853 -9.083 1.00 94.19 94 GLU A CA 1
ATOM 767 C C . GLU A 1 94 ? 3.882 10.814 -9.183 1.00 94.19 94 GLU A C 1
ATOM 769 O O . GLU A 1 94 ? 3.206 10.718 -8.159 1.00 94.19 94 GLU A O 1
ATOM 774 N N . ARG A 1 95 ? 3.326 10.730 -10.403 1.00 94.75 95 ARG A N 1
ATOM 775 C CA . ARG A 1 95 ? 1.870 10.597 -10.600 1.00 94.75 95 ARG A CA 1
ATOM 776 C C . ARG A 1 95 ? 1.293 9.346 -9.944 1.00 94.75 95 ARG A C 1
ATOM 778 O O . ARG A 1 95 ? 0.205 9.407 -9.369 1.00 94.75 95 ARG A O 1
ATOM 785 N N . VAL A 1 96 ? 1.997 8.214 -10.022 1.00 95.56 96 VAL A N 1
ATOM 786 C CA . VAL A 1 96 ? 1.584 6.977 -9.340 1.00 95.56 96 VAL A CA 1
ATOM 787 C C . VAL A 1 96 ? 1.519 7.202 -7.829 1.00 95.56 96 VAL A C 1
ATOM 789 O O . VAL A 1 96 ? 0.504 6.883 -7.211 1.00 95.56 96 VAL A O 1
ATOM 792 N N . PHE A 1 97 ? 2.564 7.767 -7.221 1.00 95.88 97 PHE A N 1
ATOM 793 C CA . PHE A 1 97 ? 2.595 7.983 -5.775 1.00 95.88 97 PHE A CA 1
ATOM 794 C C . PHE A 1 97 ? 1.593 9.023 -5.288 1.00 95.88 97 PHE A C 1
ATOM 796 O O . PHE A 1 97 ? 1.000 8.820 -4.227 1.00 95.88 97 PHE A O 1
ATOM 803 N N . ASP A 1 98 ? 1.360 10.088 -6.051 1.00 97.31 98 ASP A N 1
ATOM 804 C CA . ASP A 1 98 ? 0.336 11.079 -5.725 1.00 97.31 98 ASP A CA 1
ATOM 805 C C . ASP A 1 98 ? -1.054 10.434 -5.703 1.00 97.31 98 ASP A C 1
ATOM 807 O O . ASP A 1 98 ? -1.773 10.550 -4.709 1.00 97.31 98 ASP A O 1
ATOM 811 N N . LYS A 1 99 ? -1.392 9.624 -6.716 1.00 97.12 99 LYS A N 1
ATOM 812 C CA . LYS A 1 99 ? -2.652 8.862 -6.731 1.00 97.12 99 LYS A CA 1
ATOM 813 C C . LYS A 1 99 ? -2.756 7.867 -5.566 1.00 97.12 99 LYS A C 1
ATOM 815 O O . LYS A 1 99 ? -3.833 7.715 -4.984 1.00 97.12 99 LYS A O 1
ATOM 820 N N . VAL A 1 100 ? -1.662 7.189 -5.200 1.00 97.81 100 VAL A N 1
ATOM 821 C CA . VAL A 1 100 ? -1.625 6.289 -4.027 1.00 97.81 100 VAL A CA 1
ATOM 822 C C . VAL A 1 100 ? -1.911 7.073 -2.746 1.00 97.81 100 VAL A C 1
ATOM 824 O O . VAL A 1 100 ? -2.732 6.656 -1.927 1.00 97.81 100 VAL A O 1
ATOM 827 N N . LYS A 1 101 ? -1.266 8.229 -2.572 1.00 97.56 101 LYS A N 1
ATOM 828 C CA . LYS A 1 101 ? -1.464 9.104 -1.415 1.00 97.56 101 LYS A CA 1
ATOM 829 C C . LYS A 1 101 ? -2.909 9.590 -1.323 1.00 97.56 101 LYS A C 1
ATOM 831 O O . LYS A 1 101 ? -3.495 9.508 -0.244 1.00 97.56 101 LYS A O 1
ATOM 836 N N . ASP A 1 102 ? -3.488 10.037 -2.432 1.00 97.25 102 ASP A N 1
ATOM 837 C CA . ASP A 1 102 ? -4.876 10.501 -2.489 1.00 97.25 102 ASP A CA 1
ATOM 838 C C . ASP A 1 102 ? -5.865 9.376 -2.158 1.00 97.25 102 ASP A C 1
ATOM 840 O O . ASP A 1 102 ? -6.818 9.580 -1.398 1.00 97.25 102 ASP A O 1
ATOM 844 N N . SER A 1 103 ? -5.598 8.163 -2.650 1.00 94.38 103 SER A N 1
ATOM 845 C CA . SER A 1 103 ? -6.397 6.968 -2.348 1.00 94.38 103 SER A CA 1
ATOM 846 C C . SER A 1 103 ? -6.368 6.639 -0.853 1.00 94.38 103 SER A C 1
ATOM 848 O O . SER A 1 103 ? -7.413 6.437 -0.230 1.00 94.38 103 SER A O 1
ATOM 850 N N . LEU A 1 104 ? -5.179 6.649 -0.240 1.00 96.31 104 LEU A N 1
ATOM 851 C CA . LEU A 1 104 ? -5.013 6.398 1.194 1.00 96.31 104 LEU A CA 1
ATOM 852 C C . LEU A 1 104 ? -5.639 7.501 2.055 1.00 96.31 104 LEU A C 1
ATOM 854 O O . LEU A 1 104 ? -6.243 7.203 3.086 1.00 96.31 104 LEU A O 1
ATOM 858 N N . GLN A 1 105 ? -5.526 8.765 1.642 1.00 96.94 105 GLN A N 1
ATOM 859 C CA . GLN A 1 105 ? -6.125 9.891 2.356 1.00 96.94 105 GLN A CA 1
ATOM 860 C C . GLN A 1 105 ? -7.654 9.824 2.320 1.00 96.94 105 GLN A C 1
ATOM 862 O O . GLN A 1 105 ? -8.297 10.027 3.349 1.00 96.94 105 GLN A O 1
ATOM 867 N N . SER A 1 106 ? -8.228 9.497 1.162 1.00 95.44 106 SER A N 1
ATOM 868 C CA . SER A 1 106 ? -9.675 9.330 1.000 1.00 95.44 106 SER A CA 1
ATOM 869 C C . SER A 1 106 ? -10.195 8.182 1.864 1.00 95.44 106 SER A C 1
ATOM 871 O O . SER A 1 106 ? -11.167 8.348 2.601 1.00 95.44 106 SER A O 1
ATOM 873 N N . LEU A 1 107 ? -9.489 7.046 1.855 1.00 93.69 107 LEU A N 1
ATOM 874 C CA . LEU A 1 107 ? -9.813 5.901 2.702 1.00 93.69 107 LEU A CA 1
ATOM 875 C C . LEU A 1 107 ? -9.732 6.251 4.193 1.00 93.69 107 LEU A C 1
ATOM 877 O O . LEU A 1 107 ? -10.606 5.862 4.965 1.00 93.69 107 LEU A O 1
ATOM 881 N N . LYS A 1 108 ? -8.709 7.008 4.605 1.00 94.44 108 LYS A N 1
ATOM 882 C CA . LYS A 1 108 ? -8.566 7.459 5.991 1.00 94.44 108 LYS A CA 1
ATOM 883 C C . LYS A 1 108 ? -9.740 8.338 6.417 1.00 94.44 108 LYS A C 1
ATOM 885 O O . LYS A 1 108 ? -10.317 8.080 7.467 1.00 94.44 108 LYS A O 1
ATOM 890 N N . THR A 1 109 ? -10.089 9.350 5.622 1.00 96.38 109 THR A N 1
ATOM 891 C CA . THR A 1 109 ? -11.211 10.249 5.930 1.00 96.38 109 THR A CA 1
ATOM 892 C C . THR A 1 109 ? -12.512 9.466 6.082 1.00 96.38 109 THR A C 1
ATOM 894 O O . THR A 1 109 ? -13.211 9.642 7.074 1.00 96.38 109 THR A O 1
ATOM 897 N N . TYR A 1 110 ? -12.785 8.539 5.160 1.00 94.81 110 TYR A N 1
ATOM 898 C CA . TYR A 1 110 ? -13.955 7.669 5.243 1.00 94.81 110 TYR A CA 1
ATOM 899 C C . TYR A 1 110 ? -13.985 6.854 6.547 1.00 94.81 110 TYR A C 1
ATOM 901 O O . TYR A 1 110 ? -15.000 6.816 7.238 1.00 94.81 110 TYR A O 1
ATOM 909 N N . ILE A 1 111 ? -12.863 6.229 6.922 1.00 93.06 111 ILE A N 1
ATOM 910 C CA . ILE A 1 111 ? -12.777 5.450 8.166 1.00 93.06 111 ILE A CA 1
ATOM 911 C C . ILE A 1 111 ? -12.973 6.349 9.395 1.00 93.06 111 ILE A C 1
ATOM 913 O O . ILE A 1 111 ? -13.687 5.961 10.318 1.00 93.06 111 ILE A O 1
ATOM 917 N N . ASP A 1 112 ? -12.379 7.543 9.415 1.00 94.25 112 ASP A N 1
ATOM 918 C CA . ASP A 1 112 ? -12.520 8.486 10.529 1.00 94.25 112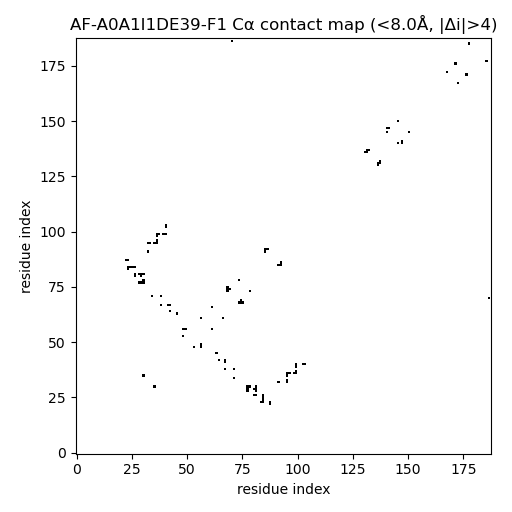 ASP A CA 1
ATOM 919 C C . ASP A 1 112 ? -13.982 8.932 10.718 1.00 94.25 112 ASP A C 1
ATOM 921 O O . ASP A 1 112 ? -14.446 9.045 11.855 1.00 94.25 112 ASP A O 1
ATOM 925 N N . GLU A 1 113 ? -14.718 9.152 9.625 1.00 95.62 113 GLU A N 1
ATOM 926 C CA . GLU A 1 113 ? -16.148 9.486 9.652 1.00 95.62 113 GLU A CA 1
ATOM 927 C C . GLU A 1 113 ? -16.991 8.339 10.217 1.00 95.62 113 GLU A C 1
ATOM 929 O O . GLU A 1 113 ? -17.812 8.562 11.110 1.00 95.62 113 GLU A O 1
ATOM 934 N N . VAL A 1 114 ? -16.744 7.108 9.759 1.00 94.44 114 VAL A N 1
ATOM 935 C CA . VAL A 1 114 ? -17.428 5.907 10.263 1.00 94.44 114 VAL A CA 1
ATOM 936 C C . VAL A 1 114 ? -17.183 5.736 11.763 1.00 94.44 114 VAL A C 1
ATOM 938 O O . VAL A 1 114 ? -18.130 5.601 12.535 1.00 94.44 114 VAL A O 1
ATOM 941 N N . VAL A 1 115 ? -15.926 5.828 12.203 1.00 93.56 115 VAL A N 1
ATOM 942 C CA . VAL A 1 115 ? -15.550 5.696 13.621 1.00 93.56 115 VAL A CA 1
ATOM 943 C C . VAL A 1 115 ? -16.176 6.804 14.474 1.00 93.56 115 VAL A C 1
ATOM 945 O O . VAL A 1 115 ? -16.587 6.565 15.614 1.00 93.56 115 VAL A O 1
ATOM 948 N N . ALA A 1 116 ? -16.258 8.029 13.950 1.00 94.56 116 ALA A N 1
ATOM 949 C CA . ALA A 1 116 ? -16.903 9.133 14.649 1.00 94.56 116 ALA A CA 1
ATOM 950 C C . ALA A 1 116 ? -18.401 8.872 14.847 1.00 94.56 116 ALA A C 1
ATOM 952 O O . ALA A 1 116 ? -18.914 9.116 15.943 1.00 94.56 116 ALA A O 1
ATOM 953 N N . GLU A 1 117 ? -19.091 8.356 13.830 1.00 92.50 117 GLU A N 1
ATOM 954 C CA . GLU A 1 117 ? -20.517 8.043 13.925 1.00 92.50 117 GLU A CA 1
ATOM 955 C C . GLU A 1 117 ? -20.782 6.863 14.867 1.00 92.50 117 GLU A C 1
ATOM 957 O O . GLU A 1 117 ? -21.625 6.978 15.760 1.00 92.50 117 GLU A O 1
ATOM 962 N N . GLU A 1 118 ? -19.994 5.787 14.781 1.00 89.44 118 GLU A N 1
ATOM 963 C CA . GLU A 1 118 ? -20.065 4.655 15.718 1.00 89.44 118 GLU A CA 1
ATOM 964 C C . GLU A 1 118 ? -19.961 5.126 17.173 1.00 89.44 118 GLU A C 1
ATOM 966 O O . GLU A 1 118 ? -20.753 4.733 18.037 1.00 89.44 118 GLU A O 1
ATOM 971 N N . LYS A 1 119 ? -19.032 6.049 17.442 1.00 93.44 119 LYS A N 1
ATOM 972 C CA . LYS A 1 119 ? -18.836 6.617 18.775 1.00 93.44 119 LYS A CA 1
ATOM 973 C C . LYS A 1 119 ? -20.015 7.484 19.226 1.00 93.44 119 LYS A C 1
ATOM 975 O O . LYS A 1 119 ? -20.404 7.423 20.392 1.00 93.44 119 LYS A O 1
ATOM 980 N N . ARG A 1 120 ? -20.622 8.270 18.327 1.00 91.62 120 ARG A N 1
ATOM 981 C CA . ARG A 1 120 ? -21.825 9.074 18.631 1.00 91.62 120 ARG A CA 1
ATOM 982 C C . ARG A 1 120 ? -23.018 8.194 18.977 1.00 91.62 120 ARG A C 1
ATOM 984 O O . ARG A 1 120 ? -23.763 8.510 19.914 1.00 91.62 120 ARG A O 1
ATOM 991 N N . VAL A 1 121 ? -23.191 7.097 18.246 1.00 90.88 121 VAL A N 1
ATOM 992 C CA . VAL A 1 121 ? -24.222 6.095 18.520 1.00 90.88 121 VAL A CA 1
ATOM 993 C C . VAL A 1 121 ? -23.963 5.438 19.878 1.00 90.88 121 VAL A C 1
ATOM 995 O O . VAL A 1 121 ? -24.868 5.397 20.716 1.00 90.88 121 VAL A O 1
ATOM 998 N N . GLU A 1 122 ? -22.728 5.010 20.155 1.00 89.38 122 GLU A N 1
ATOM 999 C CA . GLU A 1 122 ? -22.352 4.409 21.441 1.00 89.38 122 GLU A CA 1
ATOM 1000 C C . GLU A 1 122 ? -22.608 5.358 22.625 1.00 89.38 122 GLU A C 1
ATOM 1002 O O . GLU A 1 122 ? -23.241 4.969 23.615 1.00 89.38 122 GLU A O 1
ATOM 1007 N N . ASP A 1 123 ? -22.190 6.620 22.517 1.00 91.75 123 ASP A N 1
ATOM 1008 C CA . ASP A 1 123 ? -22.392 7.630 23.557 1.00 91.75 123 ASP A CA 1
ATOM 1009 C C . ASP A 1 123 ? -23.882 7.920 23.791 1.00 91.75 123 ASP A C 1
ATOM 1011 O O . ASP A 1 123 ? -24.317 8.073 24.940 1.00 91.75 123 ASP A O 1
ATOM 1015 N N . SER A 1 124 ? -24.689 7.931 22.726 1.00 89.75 124 SER A N 1
ATOM 1016 C CA . SER A 1 124 ? -26.143 8.119 22.810 1.00 89.75 124 SER A CA 1
ATOM 1017 C C . SER A 1 124 ? -26.822 6.954 23.531 1.00 89.75 124 SER A C 1
ATOM 1019 O O . SER A 1 124 ? -27.626 7.175 24.443 1.00 89.75 124 SER A O 1
ATOM 1021 N N . ILE A 1 125 ? -26.437 5.716 23.209 1.00 89.88 125 ILE A N 1
ATOM 1022 C CA . ILE A 1 125 ? -26.927 4.506 23.888 1.00 89.88 125 ILE A CA 1
ATOM 1023 C C . ILE A 1 125 ? -26.514 4.520 25.362 1.00 89.88 125 ILE A C 1
ATOM 1025 O O . ILE A 1 125 ? -27.330 4.264 26.250 1.00 89.88 125 ILE A O 1
ATOM 1029 N N . LYS A 1 126 ? -25.256 4.860 25.655 1.00 90.31 126 LYS A N 1
ATOM 1030 C CA . LYS A 1 126 ? -24.739 4.937 27.026 1.00 90.31 126 LYS A CA 1
ATOM 1031 C C . LYS A 1 126 ? -25.459 6.006 27.842 1.00 90.31 126 LYS A C 1
ATOM 1033 O O . LYS A 1 126 ? -25.759 5.776 29.015 1.00 90.31 126 LYS A O 1
ATOM 1038 N N . LYS A 1 127 ? -25.768 7.157 27.238 1.00 89.62 127 LYS A N 1
ATOM 1039 C CA . LYS A 1 127 ? -26.561 8.218 27.868 1.00 89.62 127 LYS A CA 1
ATOM 1040 C C . LYS A 1 127 ? -27.989 7.749 28.147 1.00 89.62 127 LYS A C 1
ATOM 1042 O O . LYS A 1 127 ? -28.440 7.889 29.279 1.00 89.62 127 LYS A O 1
ATOM 1047 N N . ALA A 1 128 ? -28.656 7.121 27.179 1.00 85.69 128 ALA A N 1
ATOM 1048 C CA . ALA A 1 128 ? -29.997 6.566 27.366 1.00 85.69 128 ALA A CA 1
ATOM 1049 C C . ALA A 1 128 ? -30.034 5.502 28.482 1.00 85.69 128 ALA A C 1
ATOM 1051 O O . ALA A 1 128 ? -30.900 5.549 29.356 1.00 85.69 128 ALA A O 1
ATOM 1052 N N . LYS A 1 129 ? -29.038 4.603 28.535 1.00 84.25 129 LYS A N 1
ATOM 1053 C CA . LYS A 1 129 ? -28.889 3.619 29.624 1.00 84.25 129 LYS A CA 1
ATOM 1054 C C . LYS A 1 129 ? -28.681 4.279 30.990 1.00 84.25 129 LYS A C 1
ATOM 1056 O O . LYS A 1 129 ? -29.184 3.773 31.992 1.00 84.25 129 LYS A O 1
ATOM 1061 N N . ARG A 1 130 ? -27.950 5.396 31.064 1.00 84.88 130 ARG A N 1
ATOM 1062 C CA . ARG A 1 130 ? -27.762 6.156 32.314 1.00 84.88 130 ARG A CA 1
ATOM 1063 C C . ARG A 1 130 ? -29.048 6.847 32.765 1.00 84.88 130 ARG A C 1
ATOM 1065 O O . ARG A 1 130 ? -29.379 6.746 33.941 1.00 84.88 130 ARG A O 1
ATOM 1072 N N . GLU A 1 131 ? -29.779 7.477 31.848 1.00 84.12 131 GLU A N 1
ATOM 1073 C CA . GLU A 1 131 ? -31.073 8.116 32.137 1.00 84.12 131 GLU A CA 1
ATOM 1074 C C . GLU A 1 131 ? -32.118 7.091 32.609 1.00 84.12 131 GLU A C 1
ATOM 1076 O O . GLU A 1 131 ? -32.737 7.306 33.649 1.00 84.12 131 GLU A O 1
ATOM 1081 N N . LYS A 1 132 ? -32.224 5.915 31.958 1.00 75.06 132 LYS A N 1
ATOM 1082 C CA . LYS A 1 132 ? -33.090 4.802 32.422 1.00 75.06 132 LYS A CA 1
ATOM 1083 C C . LYS A 1 132 ? -32.773 4.391 33.867 1.00 75.06 132 LYS A C 1
ATOM 1085 O O . LYS A 1 132 ? -33.659 4.016 34.630 1.00 75.06 132 LYS A O 1
ATOM 1090 N N . ASN A 1 133 ? -31.500 4.454 34.255 1.00 76.25 133 ASN A N 1
ATOM 1091 C CA . ASN A 1 133 ? -31.046 4.067 35.588 1.00 76.25 133 ASN A CA 1
ATOM 1092 C C . ASN A 1 133 ? -31.103 5.195 36.627 1.00 76.25 133 ASN A C 1
ATOM 1094 O O . ASN A 1 133 ? -30.799 4.944 37.798 1.00 76.25 133 ASN A O 1
ATOM 1098 N N . ARG A 1 134 ? -31.503 6.416 36.245 1.00 83.38 134 ARG A N 1
ATOM 1099 C CA . ARG A 1 134 ? -31.610 7.543 37.172 1.00 83.38 134 ARG A CA 1
ATOM 1100 C C . ARG A 1 134 ? -32.712 7.259 38.207 1.00 83.38 134 ARG A C 1
ATOM 1102 O O . ARG A 1 134 ? -33.825 6.896 37.828 1.00 83.38 134 ARG A O 1
ATOM 1109 N N . PRO A 1 135 ? -32.452 7.445 39.514 1.00 73.62 135 PRO A N 1
ATOM 1110 C CA . PRO A 1 135 ? -33.417 7.118 40.567 1.00 73.62 135 PRO A CA 1
ATOM 1111 C C . PRO A 1 135 ? -34.712 7.937 40.477 1.00 73.62 135 PRO A C 1
ATOM 1113 O O . PRO A 1 135 ? -35.765 7.451 40.870 1.00 73.62 135 PRO A O 1
ATOM 1116 N N . GLU A 1 136 ? -34.649 9.154 39.934 1.00 76.19 136 GLU A N 1
ATOM 1117 C CA . GLU A 1 136 ? -35.826 9.985 39.651 1.00 76.19 136 GLU A CA 1
ATOM 1118 C C . GLU A 1 136 ? -36.709 9.371 38.556 1.00 76.19 136 GLU A C 1
ATOM 1120 O O . GLU A 1 136 ? -37.921 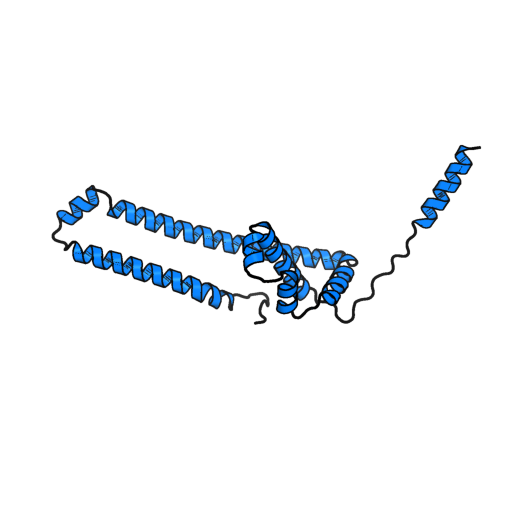9.299 38.726 1.00 76.19 136 GLU A O 1
ATOM 1125 N N . PHE A 1 137 ? -36.098 8.843 37.489 1.00 64.56 137 PHE A N 1
ATOM 1126 C CA . PHE A 1 137 ? -36.807 8.169 36.402 1.00 64.56 137 PHE A CA 1
ATOM 1127 C C . PHE A 1 137 ? -37.434 6.852 36.882 1.00 64.56 137 PHE A C 1
ATOM 1129 O O . PHE A 1 137 ? -38.599 6.592 36.605 1.00 64.56 137 PHE A O 1
ATOM 1136 N N . LYS A 1 138 ? -36.718 6.069 37.705 1.00 63.69 138 LYS A N 1
ATOM 1137 C CA . LYS A 1 138 ? -37.266 4.850 38.335 1.00 63.69 138 LYS A CA 1
ATOM 1138 C C . LYS A 1 138 ? -38.465 5.138 39.240 1.00 63.69 138 LYS A C 1
ATOM 1140 O O . LYS A 1 138 ? -39.469 4.447 39.146 1.00 63.69 138 LYS A O 1
ATOM 1145 N N . LYS A 1 139 ? -38.389 6.182 40.073 1.00 65.56 139 LYS A N 1
ATOM 1146 C CA . LYS A 1 139 ? -39.505 6.593 40.942 1.00 65.56 139 LYS A CA 1
ATOM 1147 C C . LYS A 1 139 ? -40.720 7.074 40.150 1.00 65.56 139 LYS A C 1
ATOM 1149 O O . LYS A 1 139 ? -41.844 6.827 40.566 1.00 65.56 139 LYS A O 1
ATOM 1154 N N . GLN A 1 140 ? -40.496 7.758 39.029 1.00 61.50 140 GLN A N 1
ATOM 1155 C CA . GLN A 1 140 ? -41.571 8.248 38.170 1.00 61.50 14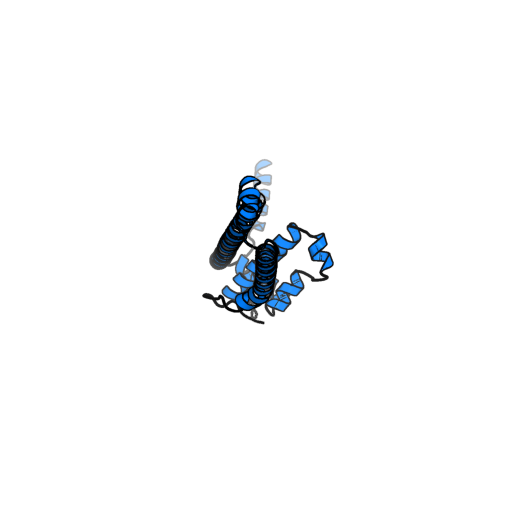0 GLN A CA 1
ATOM 1156 C C . GLN A 1 140 ? -42.268 7.103 37.414 1.00 61.50 140 GLN A C 1
ATOM 1158 O O . GLN A 1 140 ? -43.496 7.095 37.313 1.00 61.50 140 GLN A O 1
ATOM 1163 N N . VAL A 1 141 ? -41.502 6.104 36.962 1.00 60.81 141 VAL A N 1
ATOM 1164 C CA . VAL A 1 141 ? -42.022 4.871 36.351 1.00 60.81 141 VAL A CA 1
ATOM 1165 C C . VAL A 1 141 ? -42.798 4.019 37.363 1.00 60.81 141 VAL A C 1
ATOM 1167 O O . VAL A 1 141 ? -43.884 3.580 37.023 1.00 60.81 141 VAL A O 1
ATOM 1170 N N . ASP A 1 142 ? -42.334 3.875 38.611 1.00 58.03 142 ASP A N 1
ATOM 1171 C CA . ASP A 1 142 ? -43.082 3.177 39.681 1.00 58.03 142 ASP A CA 1
ATOM 1172 C C . ASP A 1 142 ? -44.371 3.911 40.106 1.00 58.03 142 ASP A C 1
ATOM 1174 O O . ASP A 1 142 ? -45.306 3.297 40.614 1.00 58.03 142 ASP A O 1
ATOM 1178 N N . SER A 1 143 ? -44.424 5.239 39.938 1.00 58.88 143 SER A N 1
ATOM 1179 C CA . SER A 1 143 ? -45.593 6.061 40.298 1.00 58.88 143 SER A CA 1
ATOM 1180 C C . SER A 1 143 ? -46.672 6.136 39.215 1.00 58.88 143 SER A C 1
ATOM 1182 O O . SER A 1 143 ? -47.783 6.591 39.484 1.00 58.88 143 SER A O 1
ATOM 1184 N N . THR A 1 144 ? -46.348 5.711 37.994 1.00 61.00 144 THR A N 1
ATOM 1185 C CA . THR A 1 144 ? -47.297 5.615 36.882 1.00 61.00 144 THR A CA 1
ATOM 1186 C C . THR A 1 144 ? -47.662 4.140 36.754 1.00 61.00 144 THR A C 1
ATOM 1188 O O . THR A 1 144 ? -46.769 3.306 36.775 1.00 61.00 144 THR A O 1
ATOM 1191 N N . GLU A 1 145 ? -48.941 3.786 36.632 1.00 59.12 145 GLU A N 1
ATOM 1192 C CA . GLU A 1 145 ? -49.409 2.394 36.484 1.00 59.12 145 GLU A CA 1
ATOM 1193 C C . GLU A 1 145 ? -49.061 1.841 35.080 1.00 59.12 145 GLU A C 1
ATOM 1195 O O . GLU A 1 145 ? -49.918 1.459 34.291 1.00 59.12 145 GLU A O 1
ATOM 1200 N N . VAL A 1 146 ? -47.781 1.894 34.712 1.00 57.62 146 VAL A N 1
ATOM 1201 C CA . VAL A 1 146 ? -47.219 1.315 33.497 1.00 57.62 146 VAL A CA 1
ATOM 1202 C C . VAL A 1 146 ? -46.474 0.067 33.935 1.00 57.62 146 VAL A C 1
ATOM 1204 O O . VAL A 1 146 ? -45.482 0.148 34.656 1.00 57.62 146 VAL A O 1
ATOM 1207 N N . ASP A 1 147 ? -46.979 -1.088 33.511 1.00 63.94 147 ASP A N 1
ATOM 1208 C CA . ASP A 1 147 ? -46.401 -2.395 33.802 1.00 63.94 147 ASP A CA 1
ATOM 1209 C C . ASP A 1 147 ? -44.909 -2.423 33.427 1.00 63.94 147 ASP A C 1
ATOM 1211 O O . ASP A 1 147 ? -44.525 -2.325 32.256 1.00 63.94 147 ASP A O 1
ATOM 1215 N N . SER A 1 148 ? -44.053 -2.538 34.441 1.00 60.16 148 SER A N 1
ATOM 1216 C CA . SER A 1 148 ? -42.597 -2.546 34.296 1.00 60.16 148 SER A CA 1
ATOM 1217 C C . SER A 1 148 ? -42.105 -3.690 33.404 1.00 60.16 148 SER A C 1
ATOM 1219 O O . SER A 1 148 ? -41.066 -3.552 32.754 1.00 60.16 148 SER A O 1
ATOM 1221 N N . THR A 1 149 ? -42.886 -4.768 33.265 1.00 63.12 149 THR A N 1
ATOM 1222 C CA . THR A 1 149 ? -42.575 -5.878 32.354 1.00 63.12 149 THR A CA 1
ATOM 1223 C C . THR A 1 149 ? -42.751 -5.508 30.877 1.00 63.12 149 THR A C 1
ATOM 1225 O O . THR A 1 149 ? -42.019 -6.015 30.020 1.00 63.12 149 THR A O 1
ATOM 1228 N N . VAL A 1 150 ? -43.639 -4.560 30.557 1.00 65.94 150 VAL A N 1
ATOM 1229 C CA . VAL A 1 150 ? -43.817 -4.023 29.196 1.00 65.94 150 VAL A CA 1
ATOM 1230 C C . VAL A 1 150 ? -42.636 -3.125 28.818 1.00 65.94 150 VAL A C 1
ATOM 1232 O O . VAL A 1 150 ? -42.128 -3.192 27.702 1.00 65.94 150 VAL A O 1
ATOM 1235 N N . ILE A 1 151 ? -42.121 -2.330 29.758 1.00 66.31 151 ILE A N 1
ATOM 1236 C CA . ILE A 1 151 ? -40.938 -1.486 29.524 1.00 66.31 151 ILE A CA 1
ATOM 1237 C C . ILE A 1 151 ? -39.683 -2.344 29.335 1.00 66.31 151 ILE A C 1
ATOM 1239 O O . ILE A 1 151 ? -38.870 -2.066 28.449 1.00 66.31 151 ILE A O 1
ATOM 1243 N N . ASP A 1 152 ? -39.518 -3.394 30.139 1.00 67.38 152 ASP A N 1
ATOM 1244 C CA . ASP A 1 152 ? -38.364 -4.282 30.013 1.00 67.38 152 ASP A CA 1
ATOM 1245 C C . ASP A 1 152 ? -38.429 -5.148 28.753 1.00 67.38 152 ASP A C 1
ATOM 1247 O O . ASP A 1 152 ? -37.405 -5.308 28.091 1.00 67.38 152 ASP A O 1
ATOM 1251 N N . SER A 1 153 ? -39.611 -5.602 28.331 1.00 67.44 153 SER A N 1
ATOM 1252 C CA . SER A 1 153 ? -39.766 -6.299 27.045 1.00 67.44 153 SER A CA 1
ATOM 1253 C C . SER A 1 153 ? -39.492 -5.392 25.838 1.00 67.44 153 SER A C 1
ATOM 1255 O O . SER A 1 153 ? -38.785 -5.818 24.927 1.00 67.44 153 SER A O 1
ATOM 1257 N N . ILE A 1 154 ? -39.925 -4.124 25.852 1.00 72.00 154 ILE A N 1
ATOM 1258 C CA . ILE A 1 154 ? -39.577 -3.139 24.805 1.00 72.00 154 ILE A CA 1
ATOM 1259 C C . ILE A 1 154 ? -38.067 -2.848 24.795 1.00 72.00 154 ILE A C 1
ATOM 1261 O O . ILE A 1 154 ? -37.456 -2.732 23.733 1.00 72.00 154 ILE A O 1
ATOM 1265 N N . SER A 1 155 ? -37.446 -2.748 25.972 1.00 70.44 155 SER A N 1
ATOM 1266 C CA . SER A 1 155 ? -36.005 -2.509 26.102 1.00 70.44 155 SER A CA 1
ATOM 1267 C C . SER A 1 155 ? -35.177 -3.692 25.585 1.00 70.44 155 SER A C 1
ATOM 1269 O O . SER A 1 155 ? -34.148 -3.468 24.953 1.00 70.44 155 SER A O 1
ATOM 1271 N N . ILE A 1 156 ? -35.625 -4.926 25.835 1.00 73.50 156 ILE A N 1
ATOM 1272 C CA . ILE A 1 156 ? -34.986 -6.154 25.342 1.00 73.50 156 ILE A CA 1
ATOM 1273 C C . ILE A 1 156 ? -35.153 -6.272 23.824 1.00 73.50 156 ILE A C 1
ATOM 1275 O O . ILE A 1 156 ? -34.184 -6.579 23.133 1.00 73.50 156 ILE A O 1
ATOM 1279 N N . GLU A 1 157 ? -36.342 -5.985 23.291 1.00 76.75 157 GLU A N 1
ATOM 1280 C CA . GLU A 1 157 ? -36.586 -6.021 21.844 1.00 76.75 157 GLU A CA 1
ATOM 1281 C C . GLU A 1 157 ? -35.744 -4.965 21.112 1.00 76.75 157 GLU A C 1
ATOM 1283 O O . GLU A 1 157 ? -35.146 -5.254 20.079 1.00 76.75 157 GLU A O 1
ATOM 1288 N N . GLY A 1 158 ? -35.597 -3.768 21.690 1.00 71.88 158 GLY A N 1
ATOM 1289 C CA . GLY A 1 158 ? -34.720 -2.723 21.160 1.00 71.88 158 GLY A CA 1
ATOM 1290 C C . GLY A 1 158 ? -33.238 -3.119 21.127 1.00 71.88 158 GLY A C 1
ATOM 1291 O O . GLY A 1 158 ? -32.561 -2.843 20.137 1.00 71.88 158 GLY A O 1
ATOM 1292 N N . GLU A 1 159 ? -32.729 -3.798 22.163 1.00 75.94 159 GLU A N 1
ATOM 1293 C CA . GLU A 1 159 ? -31.354 -4.331 22.157 1.00 75.94 159 GLU A CA 1
ATOM 1294 C C . GLU A 1 159 ? -31.183 -5.443 21.113 1.00 75.94 159 GLU A C 1
ATOM 1296 O O . GLU A 1 159 ? -30.199 -5.448 20.379 1.00 75.94 159 GLU A O 1
ATOM 1301 N N . LYS A 1 160 ? -32.180 -6.319 20.962 1.00 77.31 160 LYS A N 1
ATOM 1302 C CA . LYS A 1 160 ? -32.178 -7.397 19.964 1.00 77.31 160 LYS A CA 1
ATOM 1303 C C . LYS A 1 160 ? -32.183 -6.864 18.529 1.00 77.31 160 LYS A C 1
ATOM 1305 O O . LYS A 1 160 ? -31.454 -7.371 17.676 1.00 77.31 160 LYS A O 1
ATOM 1310 N N . ILE A 1 161 ? -32.967 -5.815 18.271 1.00 75.75 161 ILE A N 1
ATOM 1311 C CA . ILE A 1 161 ? -32.990 -5.116 16.982 1.00 75.75 161 ILE A CA 1
ATOM 1312 C C . ILE A 1 161 ? -31.640 -4.438 16.733 1.00 75.75 161 ILE A C 1
ATOM 1314 O O . ILE A 1 161 ? -31.084 -4.587 15.647 1.00 75.75 161 ILE A O 1
ATOM 1318 N N . LEU A 1 162 ? -31.059 -3.763 17.728 1.00 70.19 162 LEU A N 1
ATOM 1319 C CA . LEU A 1 162 ? -29.748 -3.125 17.591 1.00 70.19 162 LEU A CA 1
ATOM 1320 C C . LEU A 1 162 ? -28.630 -4.140 17.299 1.00 70.19 162 LEU A C 1
ATOM 1322 O O . LEU A 1 162 ? -27.787 -3.892 16.438 1.00 70.19 162 LEU A O 1
ATOM 1326 N N . ASP A 1 163 ? -28.640 -5.292 17.965 1.00 75.69 163 ASP A N 1
ATOM 1327 C CA . ASP A 1 163 ? -27.674 -6.365 17.719 1.00 75.69 163 ASP A CA 1
ATOM 1328 C C . ASP A 1 163 ? -27.853 -6.977 16.320 1.00 75.69 163 ASP A C 1
ATOM 133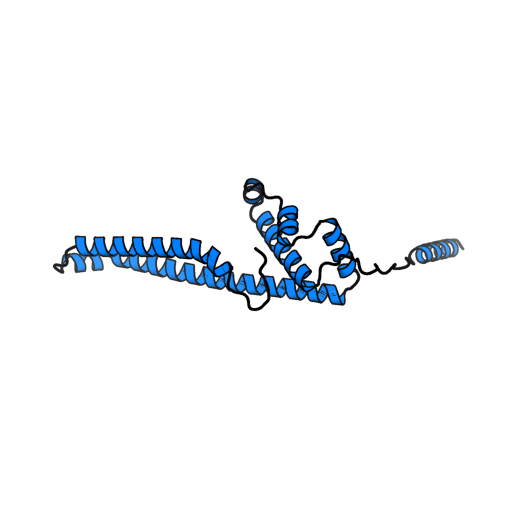0 O O . ASP A 1 163 ? -26.867 -7.265 15.637 1.00 75.69 163 ASP A O 1
ATOM 1334 N N . SER A 1 164 ? -29.098 -7.091 15.842 1.00 67.25 164 SER A N 1
ATOM 1335 C CA . SER A 1 164 ? -29.387 -7.533 14.472 1.00 67.25 164 SER A CA 1
ATOM 1336 C C . SER A 1 164 ? -28.945 -6.519 13.407 1.00 67.25 164 SER A C 1
ATOM 1338 O O . SER A 1 164 ? -28.478 -6.919 12.342 1.00 67.25 164 SER A O 1
ATOM 1340 N N . LEU A 1 165 ? -29.015 -5.214 13.702 1.00 66.25 165 LEU A N 1
ATOM 1341 C CA . LEU A 1 165 ? -28.509 -4.153 12.827 1.00 66.25 165 LEU A CA 1
ATOM 1342 C C . LEU A 1 165 ? -26.979 -4.166 12.772 1.00 66.25 165 LEU A C 1
ATOM 1344 O O . LEU A 1 165 ? -26.424 -4.114 11.681 1.00 66.25 165 LEU A O 1
ATOM 1348 N N . LYS A 1 166 ? -26.297 -4.359 13.909 1.00 69.88 166 LYS A N 1
ATOM 1349 C CA . LYS A 1 166 ? -24.832 -4.521 13.955 1.00 69.88 166 LYS A CA 1
ATOM 1350 C C . LYS A 1 166 ? -24.352 -5.767 13.206 1.00 69.88 166 LYS A C 1
ATOM 1352 O O . LYS A 1 166 ? -23.328 -5.724 12.532 1.00 69.88 166 LYS A O 1
ATOM 1357 N N . GLN A 1 167 ? -25.091 -6.877 13.283 1.00 64.69 167 GLN A N 1
ATOM 1358 C CA . GLN A 1 167 ? -24.794 -8.076 12.487 1.00 64.69 167 GLN A CA 1
ATOM 1359 C C . GLN A 1 167 ? -25.045 -7.867 10.989 1.00 64.69 167 GLN A C 1
ATOM 1361 O O . GLN A 1 167 ? -24.264 -8.361 10.174 1.00 64.69 167 GLN A O 1
ATOM 1366 N N . ASN A 1 168 ? -26.092 -7.123 10.621 1.00 51.25 168 ASN A N 1
ATOM 1367 C CA . ASN A 1 168 ? -26.361 -6.773 9.228 1.00 51.25 168 ASN A CA 1
ATOM 1368 C C . ASN A 1 168 ? -25.380 -5.738 8.673 1.00 51.25 168 ASN A C 1
ATOM 1370 O O . ASN A 1 168 ? -25.057 -5.814 7.500 1.00 51.25 168 ASN A O 1
ATOM 1374 N N . GLU A 1 169 ? -24.854 -4.809 9.468 1.00 55.59 169 GLU A N 1
ATOM 1375 C CA . GLU A 1 169 ? -23.758 -3.928 9.044 1.00 55.59 169 GLU A CA 1
ATOM 1376 C C . GLU A 1 169 ? -22.421 -4.670 8.960 1.00 55.59 169 GLU A C 1
ATOM 1378 O O . GLU A 1 169 ? -21.620 -4.370 8.085 1.00 55.59 169 GLU A O 1
ATOM 1383 N N . ALA A 1 170 ? -22.178 -5.701 9.773 1.00 49.53 170 ALA A N 1
ATOM 1384 C CA . ALA A 1 170 ? -21.006 -6.561 9.602 1.00 49.53 170 ALA A CA 1
ATOM 1385 C C . ALA A 1 170 ? -21.097 -7.439 8.333 1.00 49.53 170 ALA A C 1
ATOM 1387 O O . ALA A 1 170 ? -20.075 -7.704 7.699 1.00 49.53 170 ALA A O 1
ATOM 1388 N N . SER A 1 171 ? -22.302 -7.864 7.924 1.00 38.97 171 SER A N 1
ATOM 1389 C CA . SER A 1 171 ? -22.528 -8.652 6.698 1.00 38.97 171 SER A CA 1
ATOM 1390 C C . SER A 1 171 ? -22.649 -7.775 5.437 1.00 38.97 171 SER A C 1
ATOM 1392 O O . SER A 1 171 ? -22.032 -8.071 4.411 1.00 38.97 171 SER A O 1
ATOM 1394 N N . ASN A 1 172 ? -23.349 -6.639 5.518 1.00 42.88 172 ASN A N 1
ATOM 1395 C CA . ASN A 1 172 ? -23.468 -5.643 4.451 1.00 42.88 172 ASN A CA 1
ATOM 1396 C C . ASN A 1 172 ? -22.282 -4.684 4.396 1.00 42.88 172 ASN A C 1
ATOM 1398 O O . ASN A 1 172 ? -22.062 -4.090 3.359 1.00 42.88 172 ASN A O 1
ATOM 1402 N N . GLY A 1 173 ? -21.455 -4.551 5.425 1.00 39.19 173 GLY A N 1
ATOM 1403 C CA . GLY A 1 173 ? -20.156 -3.879 5.330 1.00 39.19 173 GLY A CA 1
ATOM 1404 C C . GLY A 1 173 ? -19.177 -4.674 4.465 1.00 39.19 173 GLY A C 1
ATOM 1405 O O . GLY A 1 173 ? -18.252 -4.104 3.897 1.00 39.19 173 GLY A O 1
ATOM 1406 N N . ILE A 1 174 ? -19.414 -5.980 4.298 1.00 38.09 174 ILE A N 1
ATOM 1407 C CA . ILE A 1 174 ? -18.717 -6.842 3.334 1.00 38.09 174 ILE A CA 1
ATOM 1408 C C . ILE A 1 174 ? -19.428 -6.813 1.963 1.00 38.09 174 ILE A C 1
ATOM 1410 O O . ILE A 1 174 ? -18.762 -6.898 0.934 1.00 38.09 174 ILE A O 1
ATOM 1414 N N . SER A 1 175 ? -20.758 -6.629 1.913 1.00 31.31 175 SER A N 1
ATOM 1415 C CA . SER A 1 175 ? -21.527 -6.577 0.651 1.00 31.31 175 SER A CA 1
ATOM 1416 C C . SER A 1 175 ? -21.624 -5.187 -0.013 1.00 31.31 175 SER A C 1
ATOM 1418 O O . SER A 1 175 ? -21.641 -5.115 -1.230 1.00 31.31 175 SER A O 1
ATOM 1420 N N . SER A 1 176 ? -21.630 -4.089 0.743 1.00 35.06 176 SER A N 1
ATOM 1421 C CA . SER A 1 176 ? -21.604 -2.683 0.286 1.00 35.06 176 SER A CA 1
ATOM 1422 C C . SER A 1 176 ? -20.183 -2.239 -0.077 1.00 35.06 176 SER A C 1
ATOM 1424 O O . SER A 1 176 ? -19.981 -1.459 -1.003 1.00 35.06 176 SER A O 1
ATOM 1426 N N . LYS A 1 177 ? -19.162 -2.869 0.528 1.00 43.44 177 LYS A N 1
ATOM 1427 C CA . LYS A 1 177 ? -17.783 -2.845 0.007 1.00 43.44 177 LYS A CA 1
ATOM 1428 C C . LYS A 1 177 ? -17.655 -3.433 -1.403 1.00 43.44 177 LYS A C 1
ATOM 1430 O O . LYS A 1 177 ? -16.607 -3.251 -2.012 1.00 43.44 177 LYS A O 1
ATOM 1435 N N . ARG A 1 178 ? -18.686 -4.123 -1.920 1.00 39.34 178 ARG A N 1
ATOM 1436 C CA . ARG A 1 178 ? -18.747 -4.569 -3.316 1.00 39.34 178 ARG A CA 1
ATOM 1437 C C . ARG A 1 178 ? -19.436 -3.591 -4.281 1.00 39.34 178 ARG A C 1
ATOM 1439 O O . ARG A 1 178 ? -19.525 -3.903 -5.461 1.00 39.34 178 ARG A O 1
ATOM 1446 N N . GLU A 1 179 ? -19.881 -2.417 -3.827 1.00 34.22 179 GLU A N 1
ATOM 1447 C CA . GLU A 1 179 ? -20.655 -1.516 -4.696 1.00 34.22 179 GLU A CA 1
ATOM 1448 C C . GLU A 1 179 ? -20.517 -0.025 -4.353 1.00 34.22 179 GLU A C 1
ATOM 1450 O O . GLU A 1 179 ? -21.470 0.743 -4.456 1.00 34.22 179 GLU A O 1
ATOM 1455 N N . LEU A 1 180 ? -19.318 0.414 -3.963 1.00 37.59 180 LEU A N 1
ATOM 1456 C CA . LEU A 1 180 ? -18.990 1.840 -3.917 1.00 37.59 180 LEU A CA 1
ATOM 1457 C C . LEU A 1 180 ? -17.696 2.091 -4.674 1.00 37.59 180 LEU A C 1
ATOM 1459 O O . LEU A 1 180 ? -16.595 2.015 -4.136 1.00 37.59 180 LEU A O 1
ATOM 1463 N N . ASP A 1 181 ? -17.887 2.381 -5.954 1.00 35.81 181 ASP A N 1
ATOM 1464 C CA . ASP A 1 181 ? -16.851 2.752 -6.889 1.00 35.81 181 ASP A CA 1
ATOM 1465 C C . ASP A 1 181 ? -17.288 3.977 -7.706 1.00 35.81 181 ASP A C 1
ATOM 1467 O O . ASP A 1 181 ? -18.274 3.897 -8.442 1.00 35.81 181 ASP A O 1
ATOM 1471 N N . PRO A 1 182 ? -16.563 5.105 -7.628 1.00 41.03 182 PRO A N 1
ATOM 1472 C CA . PRO A 1 182 ? -16.506 6.076 -8.709 1.00 41.03 182 PRO A CA 1
ATOM 1473 C C . PRO A 1 182 ? -15.225 5.951 -9.569 1.00 41.03 182 PRO A C 1
ATOM 1475 O O . PRO A 1 182 ? -15.007 6.802 -10.429 1.00 41.03 182 PRO A O 1
ATOM 1478 N N . SER A 1 183 ? -14.367 4.937 -9.378 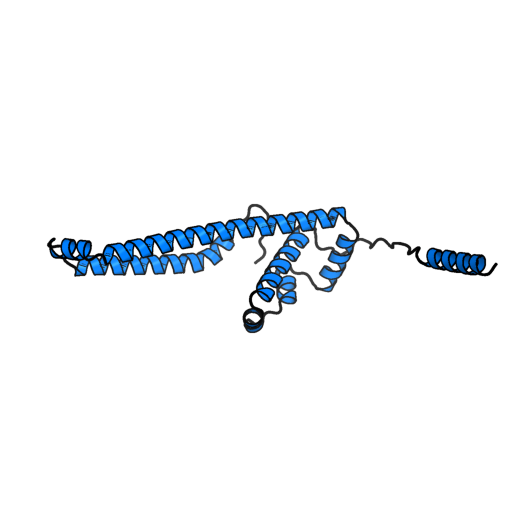1.00 44.75 183 SER A N 1
ATOM 1479 C CA . SER A 1 183 ? -13.030 4.839 -9.999 1.00 44.75 183 SER A CA 1
ATOM 1480 C C . SER A 1 183 ? -12.431 3.420 -10.219 1.00 44.75 183 SER A C 1
ATOM 1482 O O . SER A 1 183 ? -11.235 3.213 -10.024 1.00 44.75 183 SER A O 1
ATOM 1484 N N . GLY A 1 184 ? -13.204 2.440 -10.679 1.00 40.03 184 GLY A N 1
ATOM 1485 C CA . GLY A 1 184 ? -12.770 1.144 -11.208 1.00 40.03 184 GLY A CA 1
ATOM 1486 C C . GLY A 1 184 ? -12.034 0.161 -10.285 1.00 40.03 184 GLY A C 1
ATOM 1487 O O . GLY A 1 184 ? -11.114 -0.499 -10.770 1.00 40.03 184 GLY A O 1
ATOM 1488 N N . PHE A 1 185 ? -12.402 -0.017 -9.012 1.00 40.62 185 PHE A N 1
ATOM 1489 C CA . PHE A 1 185 ? -11.795 -1.059 -8.153 1.00 40.62 185 PHE A CA 1
ATOM 1490 C C . PHE A 1 185 ? -12.697 -2.285 -7.925 1.00 40.62 185 PHE A C 1
ATOM 1492 O O . PHE A 1 185 ? -13.234 -2.492 -6.841 1.00 40.62 185 PHE A O 1
ATOM 1499 N N . PHE A 1 186 ? -12.796 -3.158 -8.931 1.00 37.59 186 PHE A N 1
ATOM 1500 C CA . PHE A 1 186 ? -13.301 -4.528 -8.771 1.00 37.59 186 PHE A CA 1
ATOM 1501 C C . PHE A 1 186 ? -12.506 -5.515 -9.614 1.00 37.59 186 PHE A C 1
ATOM 1503 O O . PHE A 1 186 ? -12.482 -5.372 -10.827 1.00 37.59 186 PHE A O 1
ATOM 1510 N N . PHE A 1 187 ? -11.949 -6.553 -8.984 1.00 35.75 187 PHE A N 1
ATOM 1511 C CA . PHE A 1 187 ? -11.934 -7.914 -9.533 1.00 35.75 187 PHE A CA 1
ATOM 1512 C C . PHE A 1 187 ? -11.902 -8.930 -8.369 1.00 35.75 187 PHE A C 1
ATOM 1514 O O . PHE A 1 187 ? -10.886 -9.051 -7.695 1.00 35.75 187 PHE A O 1
ATOM 1521 N N . PHE A 1 188 ? -13.069 -9.573 -8.192 1.00 45.19 188 PHE A N 1
ATOM 1522 C CA . PHE A 1 188 ? -13.498 -10.752 -7.403 1.00 45.19 188 PHE A CA 1
ATOM 1523 C C . PHE A 1 188 ? -13.182 -10.884 -5.905 1.00 45.19 188 PHE A C 1
ATOM 1525 O O . PHE A 1 188 ? -12.003 -10.987 -5.515 1.00 45.19 188 PHE A O 1
#

Nearest PDB structures (foldseek):
  3i2w-assembly1_B  TM=2.433E-01  e=7.472E+00  Drosophila melanogaster

InterPro domains:
  IPR025381 Domain of unknown function DUF4296 [PF14129] (27-108)

Solvent-accessible surface area (backbone atoms only — not comparable to full-atom values): 10908 Å² total; per-residue (Å²): 114,72,66,60,56,52,52,54,54,53,53,55,57,56,63,71,67,72,69,83,80,77,74,72,71,84,60,96,69,53,64,51,68,72,58,42,26,55,52,52,40,50,52,50,50,53,50,50,50,40,71,74,40,47,68,64,46,57,72,69,70,62,55,69,68,59,52,52,26,62,66,69,74,51,51,73,69,43,49,53,53,31,51,51,47,33,68,74,37,56,75,62,37,50,54,35,52,51,53,26,51,52,53,52,50,53,53,47,52,54,52,52,52,52,54,52,48,54,49,53,52,51,53,51,51,53,47,52,56,50,52,65,66,32,68,68,51,46,53,53,47,73,72,39,100,59,62,65,67,59,54,51,51,52,53,51,50,51,51,53,51,50,53,52,48,55,52,46,47,62,54,41,55,60,55,50,70,72,72,77,70,98,79,84,85,80,74,134

Radius of gyration: 29.99 Å; Cα contacts (8 Å, |Δi|>4): 63; chains: 1; bounding box: 105×36×63 Å

Secondary structure (DSSP, 8-state):
-HHHHHHHHHHHHHHTT-------PPPTTPPPHHHHHHHHHHHHHHHHHHHH-HHHHHHTT--HHHHHHHHHT--HHHHHHHHHHHHH-HHHHHHHHHHHHHHHHHHHHHHHHHHHHHHHHHHHHHHHHHHHT-HHHHHHHHHTT--HHHHHHHHHHHHHHHHHHHHHHHHHHHHGGGS--SS-----

Foldseek 3Di:
DVVVVVVVVVVVVVVVPPDDPPQQDDDPLAQDLVLLLVLVLLLVVLVVVCVVPVPVVVVVVDDSVVVSCVQSVHDPVNNVSNVVNVVSVVVSVVVSVVSNVVVVVVVVVVVVVVVVVVVVVVVVVVVVVVCCVPVVVVVVCVVDPDPVVVVVVVVVVVVVVVVVVVVVCVVVVVVVVVPDDPDDDDDD

Organism: NCBI:txid1334022